Protein AF-0000000076348986 (afdb_homodimer)

Organism: NCBI:txid165179

Solvent-accessible surface area (backbone atoms only — not comparable to full-atom values): 18923 Å² total; per-residue (Å²): 123,62,66,66,38,33,53,29,10,45,47,50,47,51,52,32,58,75,68,68,50,58,66,59,57,55,12,55,74,63,70,48,50,52,68,56,44,54,30,20,37,69,23,76,32,78,72,49,72,52,50,46,44,52,52,16,65,75,71,71,42,59,51,42,36,49,73,68,68,42,77,40,77,30,67,64,51,32,76,26,54,56,91,64,39,64,68,50,78,48,95,79,43,36,34,40,25,39,45,47,57,46,37,41,89,62,81,56,50,46,26,45,36,37,31,44,48,62,75,82,85,66,71,69,76,63,46,56,30,84,54,36,34,37,39,39,32,65,36,47,37,37,35,40,33,48,70,89,46,76,46,79,41,42,54,55,16,26,38,34,31,37,29,55,47,39,27,37,69,40,25,41,93,79,35,54,15,31,30,44,35,34,46,64,122,63,65,66,38,32,52,30,10,44,46,50,45,51,51,32,56,76,68,68,48,59,66,60,58,55,13,56,73,64,71,48,52,54,68,56,44,53,29,20,36,70,23,75,32,80,72,48,73,52,51,45,44,52,51,15,66,75,69,72,41,60,52,41,35,47,74,68,68,42,77,40,77,30,67,64,50,30,76,26,52,56,92,63,39,64,68,48,78,48,93,79,45,35,33,41,26,40,44,45,56,45,37,42,89,61,81,57,48,45,26,45,35,36,29,44,46,61,75,82,86,67,72,68,76,64,47,56,29,84,52,35,35,38,38,38,31,66,36,47,36,36,36,40,32,48,70,89,47,77,46,78,41,42,55,54,17,27,37,34,32,37,30,56,46,39,27,37,70,43,25,40,93,79,34,54,15,30,27,44,35,35,45,66

InterPro domains:
  IPR001387 Cro/C1-type, helix-turn-helix domain [PF01381] (13-66)
  IPR001387 Cro/C1-type, helix-turn-helix domain [PS50943] (12-66)
  IPR001387 Cro/C1-type, helix-turn-helix domain [SM00530] (11-66)
  IPR001387 Cro/C1-type, helix-turn-helix domain [cd00093] (9-66)
  IPR010982 Lambda repressor-like, DNA-binding domain superfamily [G3DSA:1.10.260.40] (1-75)
  IPR010982 Lambda repressor-like, DNA-binding domain superfamily [SSF47413] (4-72)
  IPR011051 RmlC-like cupin domain superfamily [SSF51182] (74-183)
  IPR013096 Cupin 2, conserved barrel [PF07883] (119-182)
  IPR014710 RmlC-like jelly roll fold [G3DSA:2.60.120.10] (76-183)
  IPR050807 Transcriptional regulator/dioxygenase, bacterial-type [PTHR46797] (1-183)

Sequence (368 aa):
MDEAIKQIGERLKGLREVLNIPAEEVAELCEISLEHYLKIESGEADPSVYRLSKISKRYGIDLDVLLFGEEPRMKGYYVTRKGQGPEIERNNQYKYESLAVGFKDRRVNPFMVQVDPLPGDDKPHKNGHDGQEYDYVMEGQLEVTIEDKVMVLNPGDSIYFDSKKQHCFRSLNGKPAKFLCIIIMDEAIKQIGERLKGLREVLNIPAEEVAELCEISLEHYLKIESGEADPSVYRLSKISKRYGIDLDVLLFGEEPRMKGYYVTRKGQGPEIERNNQYKYESLAVGFKDRRVNPFMVQVDPLPGDDKPHKNGHDGQEYDYVMEGQLEVTIEDKVMVLNPGDSIYFDSKKQHCFRSLNGKPAKFLCIII

Nearest PDB structures (foldseek):
  2bnn-assembly1_B-2  TM=5.345E-01  e=2.406E-13  Streptomyces wedmorensis
  6o2d-assembly1_A  TM=8.227E-01  e=6.541E-07  Schizosaccharomyces pombe
  5fq0-assembly1_A  TM=7.778E-01  e=6.162E-07  Halomonas sp.
  6o2d-assembly1_B  TM=8.196E-01  e=2.161E-06  Schizosaccharomyces pombe
  2gu9-assembly1_B  TM=6.837E-01  e=2.585E-06  Xanthomonas campestris

Foldseek 3Di:
DFPQQQQLLCLVVVVCVVVVNDLCVLCVQLVHDSVQSNCSNRSNDHDDLQSLVSVCVVVVNDSLCSRPVADADAAPDDADDPPRADWDDDPQQKIWGWGGSRHPPDPKTKIKIKHAADPDPDDGFWDAHADKKKKAWAAAKKWKDFQHDIDIDHHGDMDIDGRRTTMDMHGDPRGMTIIIMIGD/DFPQQQVLLCLVVVVCVVVVHDLCVLCVQLVHDSVQSNCSNRSNDHDDLQSLVSVCVVVVNDSLCSRPVADADAAPDDADDPPRFDWDDDPQQKIWGWGGSRHPPDPKTKIKIKHAADPDPDDGFWDAHADKKKKAWAAAWKWKDFQHDIDIDHHGDMDIDGRRTTMDMHGDPRGMTIIIMMGD

Structure (mmCIF, N/CA/C/O backbone):
data_AF-0000000076348986-model_v1
#
loop_
_entity.id
_entity.type
_entity.pdbx_description
1 polymer 'Cupin domain-containing protein'
#
loop_
_atom_site.group_PDB
_atom_site.id
_atom_site.type_symbol
_atom_site.label_atom_id
_atom_site.label_alt_id
_atom_site.label_comp_id
_atom_site.label_asym_id
_atom_site.label_entity_id
_atom_site.label_seq_id
_atom_site.pdbx_PDB_ins_code
_atom_site.Cartn_x
_atom_site.Cartn_y
_atom_site.Cartn_z
_atom_site.occupancy
_atom_site.B_iso_or_equiv
_atom_site.auth_seq_id
_atom_site.auth_comp_id
_atom_site.auth_asym_id
_atom_site.auth_atom_id
_atom_site.pdbx_PDB_model_num
ATOM 1 N N . MET A 1 1 ? 2.08 28.328 18.016 1 55.41 1 MET A N 1
ATOM 2 C CA . MET A 1 1 ? 1.68 27.781 16.734 1 55.41 1 MET A CA 1
ATOM 3 C C . MET A 1 1 ? 2.59 26.625 16.328 1 55.41 1 MET A C 1
ATOM 5 O O . MET A 1 1 ? 3.795 26.656 16.578 1 55.41 1 MET A O 1
ATOM 9 N N . ASP A 1 2 ? 2.008 25.484 15.93 1 78.94 2 ASP A N 1
ATOM 10 C CA . ASP A 1 2 ? 2.811 24.312 15.625 1 78.94 2 ASP A CA 1
ATOM 11 C C . ASP A 1 2 ? 3.76 24.578 14.453 1 78.94 2 ASP A C 1
ATOM 13 O O . ASP A 1 2 ? 3.322 24.969 13.367 1 78.94 2 ASP A O 1
ATOM 17 N N . GLU A 1 3 ? 5.074 24.797 14.758 1 85.44 3 GLU A N 1
ATOM 18 C CA . GLU A 1 3 ? 6.121 25.125 13.789 1 85.44 3 GLU A CA 1
ATOM 19 C C . GLU A 1 3 ? 5.988 24.297 12.523 1 85.44 3 GLU A C 1
ATOM 21 O O . GLU A 1 3 ? 6.219 24.781 11.422 1 85.44 3 GLU A O 1
ATOM 26 N N . ALA A 1 4 ? 5.609 23.156 12.664 1 85.5 4 ALA A N 1
ATOM 27 C CA . ALA A 1 4 ? 5.465 22.281 11.508 1 85.5 4 ALA A CA 1
ATOM 28 C C . ALA A 1 4 ? 4.348 22.766 10.586 1 85.5 4 ALA A C 1
ATOM 30 O O . ALA A 1 4 ? 4.5 22.75 9.367 1 85.5 4 ALA A O 1
ATOM 31 N N . ILE A 1 5 ? 3.326 23.203 11.125 1 88.06 5 ILE A N 1
ATOM 32 C CA . ILE A 1 5 ? 2.176 23.672 10.359 1 88.06 5 ILE A CA 1
ATOM 33 C C . ILE A 1 5 ? 2.541 24.953 9.617 1 88.06 5 ILE A C 1
ATOM 35 O O . ILE A 1 5 ? 2.166 25.125 8.453 1 88.06 5 ILE A O 1
ATOM 39 N N . LYS A 1 6 ? 3.254 25.781 10.305 1 91.88 6 LYS A N 1
ATOM 40 C CA . LYS A 1 6 ? 3.697 27.031 9.68 1 91.88 6 LYS A CA 1
ATOM 41 C C . LYS A 1 6 ? 4.586 26.75 8.469 1 91.88 6 LYS A C 1
ATOM 43 O O . LYS A 1 6 ? 4.426 27.375 7.418 1 91.88 6 LYS A O 1
ATOM 48 N N . GLN A 1 7 ? 5.465 25.844 8.625 1 93.19 7 GLN A N 1
ATOM 49 C CA . GLN A 1 7 ? 6.367 25.5 7.531 1 93.19 7 GLN A CA 1
ATOM 50 C C . GLN A 1 7 ? 5.602 24.938 6.344 1 93.19 7 GLN A C 1
ATOM 52 O O . GLN A 1 7 ? 5.906 25.25 5.191 1 93.19 7 GLN A O 1
ATOM 57 N N . ILE A 1 8 ? 4.656 24.078 6.621 1 93.5 8 ILE A N 1
ATOM 58 C CA . ILE A 1 8 ? 3.826 23.5 5.566 1 93.5 8 ILE A CA 1
ATOM 59 C C . ILE A 1 8 ? 3.086 24.625 4.828 1 93.5 8 ILE A C 1
ATOM 61 O O . ILE A 1 8 ? 3.055 24.641 3.594 1 93.5 8 ILE A O 1
ATOM 65 N N . GLY A 1 9 ? 2.512 25.484 5.652 1 94.75 9 GLY A N 1
ATOM 66 C CA . GLY A 1 9 ? 1.823 26.625 5.059 1 94.75 9 GLY A CA 1
ATOM 67 C C . GLY A 1 9 ? 2.707 27.438 4.137 1 94.75 9 GLY A C 1
ATOM 68 O O . GLY A 1 9 ? 2.299 27.797 3.029 1 94.75 9 GLY A O 1
ATOM 69 N N . GLU A 1 10 ? 3.883 27.719 4.562 1 95.44 10 GLU A N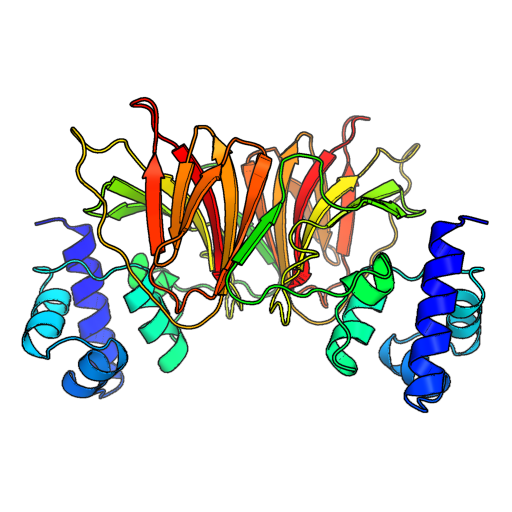 1
ATOM 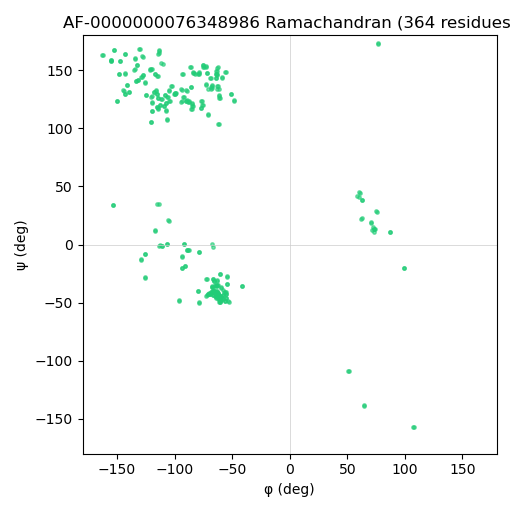70 C CA . GLU A 1 10 ? 4.836 28.5 3.771 1 95.44 10 GLU A CA 1
ATOM 71 C C . GLU A 1 10 ? 5.188 27.781 2.473 1 95.44 10 GLU A C 1
ATOM 73 O O . GLU A 1 10 ? 5.305 28.406 1.419 1 95.44 10 GLU A O 1
ATOM 78 N N . ARG A 1 11 ? 5.371 26.5 2.564 1 94.81 11 ARG A N 1
ATOM 79 C CA . ARG A 1 11 ? 5.672 25.734 1.364 1 94.81 11 ARG A CA 1
ATOM 80 C C . ARG A 1 11 ? 4.508 25.766 0.382 1 94.81 11 ARG A C 1
ATOM 82 O O . ARG A 1 11 ? 4.711 25.906 -0.826 1 94.81 11 ARG A O 1
ATOM 89 N N . LEU A 1 12 ? 3.35 25.672 0.895 1 95.19 12 LEU A N 1
ATOM 90 C CA . LEU A 1 12 ? 2.152 25.719 0.065 1 95.19 12 LEU A CA 1
ATOM 91 C C . LEU A 1 12 ? 2.047 27.062 -0.662 1 95.19 12 LEU A C 1
ATOM 93 O O . LEU A 1 12 ? 1.84 27.094 -1.877 1 95.19 12 LEU A O 1
ATOM 97 N N . LYS A 1 13 ? 2.199 28.078 0.115 1 96.12 13 LYS A N 1
ATOM 98 C CA . LYS A 1 13 ? 2.131 29.422 -0.457 1 96.12 13 LYS A CA 1
ATOM 99 C C . LYS A 1 13 ? 3.221 29.625 -1.506 1 96.12 13 LYS A C 1
ATOM 101 O O . LYS A 1 13 ? 2.947 30.125 -2.604 1 96.12 13 LYS A O 1
ATOM 106 N N . GLY A 1 14 ? 4.387 29.281 -1.153 1 95.56 14 GLY A N 1
ATOM 107 C CA . GLY A 1 14 ? 5.504 29.422 -2.074 1 95.56 14 GLY A CA 1
ATOM 108 C C . GLY A 1 14 ? 5.289 28.688 -3.387 1 95.56 14 GLY A C 1
ATOM 109 O O . GLY A 1 14 ? 5.512 29.25 -4.461 1 95.56 14 GLY A O 1
ATOM 110 N N . LEU A 1 15 ? 4.898 27.484 -3.307 1 92.75 15 LEU A N 1
ATOM 111 C CA . LEU A 1 15 ? 4.668 26.688 -4.5 1 92.75 15 LEU A CA 1
ATOM 112 C C . LEU A 1 15 ? 3.531 27.266 -5.336 1 92.75 15 LEU A C 1
ATOM 114 O O . LEU A 1 15 ? 3.625 27.328 -6.562 1 92.75 15 LEU A O 1
ATOM 118 N N . ARG A 1 16 ? 2.434 27.625 -4.664 1 95.12 16 ARG A N 1
ATOM 119 C CA . ARG A 1 16 ? 1.3 28.234 -5.352 1 95.12 16 ARG A CA 1
ATOM 120 C C . ARG A 1 16 ? 1.729 29.469 -6.125 1 95.12 16 ARG A C 1
ATOM 122 O O . ARG A 1 16 ? 1.348 29.656 -7.281 1 95.12 16 ARG A O 1
ATOM 129 N N . GLU A 1 17 ? 2.543 30.266 -5.543 1 95.94 17 GLU A N 1
ATOM 130 C CA . GLU A 1 17 ? 3 31.5 -6.156 1 95.94 17 GLU A CA 1
ATOM 131 C C . GLU A 1 17 ? 3.951 31.234 -7.32 1 95.94 17 GLU A C 1
ATOM 133 O O . GLU A 1 17 ? 3.838 31.844 -8.383 1 95.94 17 GLU A O 1
ATOM 138 N N . VAL A 1 18 ? 4.816 30.344 -7.129 1 94.44 18 VAL A N 1
ATOM 139 C CA . VAL A 1 18 ? 5.789 30 -8.164 1 94.44 18 VAL A CA 1
ATOM 140 C C . VAL A 1 18 ? 5.066 29.438 -9.391 1 94.44 18 VAL A C 1
ATOM 142 O O . VAL A 1 18 ? 5.453 29.734 -10.523 1 94.44 18 VAL A O 1
ATOM 145 N N . LEU A 1 19 ? 4.039 28.719 -9.125 1 93.88 19 LEU A N 1
ATOM 146 C CA . LEU A 1 19 ? 3.305 28.094 -10.219 1 93.88 19 LEU A CA 1
ATOM 147 C C . LEU A 1 19 ? 2.168 28.984 -10.703 1 93.88 19 LEU A C 1
ATOM 149 O O . LEU A 1 19 ? 1.397 28.594 -11.586 1 93.88 19 LEU A O 1
ATOM 153 N N . ASN A 1 20 ? 1.998 30.156 -10.102 1 95.75 20 ASN A N 1
ATOM 154 C CA . ASN A 1 20 ? 0.991 31.156 -10.453 1 95.75 20 ASN A CA 1
ATOM 155 C C . ASN A 1 20 ? -0.422 30.594 -10.32 1 95.75 20 ASN A C 1
ATOM 157 O O . ASN A 1 20 ? -1.26 30.797 -11.203 1 95.75 20 ASN A O 1
ATOM 161 N N . ILE A 1 21 ? -0.636 29.859 -9.312 1 95.69 21 ILE A N 1
ATOM 162 C CA . ILE A 1 21 ? -1.952 29.312 -9.016 1 95.69 21 ILE A CA 1
ATOM 163 C C . ILE A 1 21 ? -2.699 30.234 -8.062 1 95.69 21 ILE A C 1
ATOM 165 O O . ILE A 1 21 ? -2.191 30.578 -6.988 1 95.69 21 ILE A O 1
ATOM 169 N N . PRO A 1 22 ? -3.865 30.672 -8.484 1 97.12 22 PRO A N 1
ATOM 170 C CA . PRO A 1 22 ? -4.645 31.5 -7.551 1 97.12 22 PRO A CA 1
ATOM 171 C C . PRO A 1 22 ? -5.047 30.719 -6.293 1 97.12 22 PRO A C 1
ATOM 173 O O . PRO A 1 22 ? -5.363 29.531 -6.367 1 97.12 22 PRO A O 1
ATOM 176 N N . ALA A 1 23 ? -5.102 31.422 -5.199 1 97.12 23 ALA A N 1
ATOM 177 C CA . ALA A 1 23 ? -5.488 30.797 -3.934 1 97.12 23 ALA A CA 1
ATOM 178 C C . ALA A 1 23 ? -6.914 30.266 -4.004 1 97.12 23 ALA A C 1
ATOM 180 O O . ALA A 1 23 ? -7.219 29.219 -3.422 1 97.12 23 ALA A O 1
ATOM 181 N N . GLU A 1 24 ? -7.758 30.922 -4.684 1 97.31 24 GLU A N 1
ATOM 182 C CA . GLU A 1 24 ? -9.156 30.531 -4.84 1 97.31 24 GLU A CA 1
ATOM 183 C C . GLU A 1 24 ? -9.273 29.156 -5.492 1 97.31 24 GLU A C 1
ATOM 185 O O . GLU A 1 24 ? -10.156 28.375 -5.141 1 97.31 24 GLU A O 1
ATOM 190 N N . GLU A 1 25 ? -8.438 28.891 -6.379 1 96.94 25 GLU A N 1
ATOM 191 C CA . GLU A 1 25 ? -8.453 27.609 -7.074 1 96.94 25 GLU A CA 1
ATOM 192 C C . GLU A 1 25 ? -8.102 26.469 -6.129 1 96.94 25 GLU A C 1
ATOM 194 O O . GLU A 1 25 ? -8.727 25.406 -6.168 1 96.94 25 GLU A O 1
ATOM 199 N N . VAL A 1 26 ? -7.113 26.672 -5.312 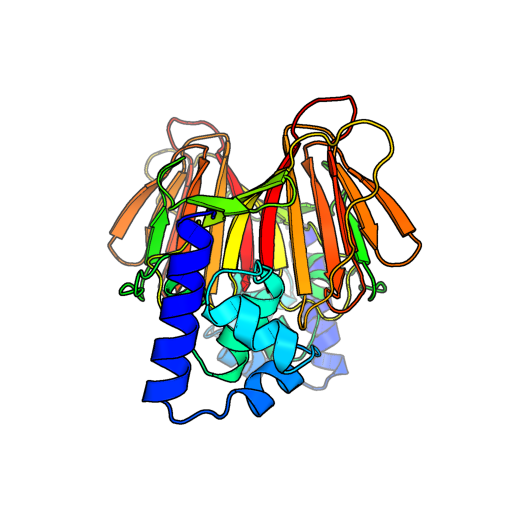1 96.25 26 VAL A N 1
ATOM 200 C CA . VAL A 1 26 ? -6.699 25.641 -4.363 1 96.25 26 VAL A CA 1
ATOM 201 C C . VAL A 1 26 ? -7.801 25.422 -3.328 1 96.25 26 VAL A C 1
ATOM 203 O O . VAL A 1 26 ? -8.094 24.281 -2.953 1 96.25 26 VAL A O 1
ATOM 206 N N . ALA A 1 27 ? -8.375 26.484 -2.898 1 95.94 27 ALA A N 1
ATOM 207 C CA . ALA A 1 27 ? -9.477 26.406 -1.945 1 95.94 27 ALA A CA 1
ATOM 208 C C . ALA A 1 27 ? -10.633 25.578 -2.516 1 95.94 27 ALA A C 1
ATOM 210 O O . ALA A 1 27 ? -11.195 24.719 -1.825 1 95.94 27 ALA A O 1
ATOM 211 N N . GLU A 1 28 ? -10.969 25.844 -3.73 1 95.25 28 GLU A N 1
ATOM 212 C CA . GLU A 1 28 ? -12.023 25.109 -4.41 1 95.25 28 GLU A CA 1
ATOM 213 C C . GLU A 1 28 ? -11.68 23.625 -4.523 1 95.25 28 GLU A C 1
ATOM 215 O O . GLU A 1 28 ? -12.523 22.766 -4.281 1 95.25 28 GLU A O 1
ATOM 220 N N . LEU A 1 29 ? -10.438 23.391 -4.887 1 92.12 29 LEU A N 1
ATOM 221 C CA . LEU A 1 29 ? -9.961 22.016 -4.984 1 92.12 29 LEU A CA 1
ATOM 222 C C . LEU A 1 29 ? -10.164 21.266 -3.666 1 92.12 29 LEU A C 1
ATOM 224 O O . LEU A 1 29 ? -10.562 20.109 -3.658 1 92.12 29 LEU A O 1
ATOM 228 N N . CYS A 1 30 ? -9.906 21.953 -2.607 1 91.94 30 CYS A N 1
ATOM 229 C CA . CYS A 1 30 ? -9.945 21.344 -1.28 1 91.94 30 CYS A CA 1
ATOM 230 C C . CYS A 1 30 ? -11.344 21.453 -0.677 1 91.94 30 CYS A C 1
ATOM 232 O O . CYS A 1 30 ? -11.578 20.984 0.435 1 91.94 30 CYS A O 1
ATOM 234 N N . GLU A 1 31 ? -12.234 22.141 -1.375 1 90.06 31 GLU A N 1
ATOM 235 C CA . GLU A 1 31 ? -13.617 22.312 -0.939 1 90.06 31 GLU A CA 1
ATOM 236 C C . GLU A 1 31 ? -13.688 23.031 0.402 1 90.06 31 GLU A C 1
ATOM 238 O O . GLU A 1 31 ? -14.391 22.594 1.312 1 90.06 31 GLU A O 1
ATOM 243 N N . ILE A 1 32 ? -12.93 24.047 0.514 1 92.94 32 ILE A N 1
ATOM 244 C CA . ILE A 1 32 ? -12.945 24.922 1.688 1 92.94 32 ILE A CA 1
ATOM 245 C C . ILE A 1 32 ? -13.062 26.375 1.25 1 92.94 32 ILE A C 1
ATOM 247 O O . ILE A 1 32 ? -12.93 26.688 0.064 1 92.94 32 ILE A O 1
ATOM 251 N N . SER A 1 33 ? -13.336 27.219 2.227 1 95.81 33 SER A N 1
ATOM 252 C CA . SER A 1 33 ? -13.414 28.641 1.924 1 95.81 33 SER A CA 1
ATOM 253 C C . SER A 1 33 ? -12.039 29.234 1.659 1 95.81 33 SER A C 1
ATOM 255 O O . SER A 1 33 ? -11.031 28.703 2.133 1 95.81 33 SER A O 1
ATOM 257 N N . LEU A 1 34 ? -12.086 30.297 0.858 1 97.25 34 LEU A N 1
ATOM 258 C CA . LEU A 1 34 ? -10.844 31.016 0.611 1 97.25 34 LEU A CA 1
ATOM 259 C C . LEU A 1 34 ? -10.219 31.484 1.92 1 97.25 34 LEU A C 1
ATOM 261 O O . LEU A 1 34 ? -9.008 31.406 2.104 1 97.25 34 LEU A O 1
ATOM 265 N N . GLU A 1 35 ? -11.008 31.938 2.777 1 97.44 35 GLU A N 1
ATOM 266 C CA . GLU A 1 35 ? -10.539 32.406 4.074 1 97.44 35 GLU A CA 1
ATOM 267 C C . GLU A 1 35 ? -9.805 31.312 4.836 1 97.44 35 GLU A C 1
ATOM 269 O O . GLU A 1 35 ? -8.727 31.531 5.383 1 97.44 35 GLU A O 1
ATOM 274 N N . HIS A 1 36 ? -10.367 30.188 4.867 1 95.88 36 HIS A N 1
ATOM 275 C CA . HIS A 1 36 ? -9.758 29.062 5.562 1 95.88 36 HIS A CA 1
ATOM 276 C C . HIS A 1 36 ? -8.445 28.656 4.91 1 95.88 36 HIS A C 1
ATOM 278 O O . HIS A 1 36 ? -7.469 28.344 5.602 1 95.88 36 HIS A O 1
ATOM 284 N N . TYR A 1 37 ? -8.469 28.594 3.617 1 96.56 37 TYR A N 1
ATOM 285 C CA . TYR A 1 37 ? -7.246 28.234 2.906 1 96.56 37 TYR A CA 1
ATOM 286 C C . TYR A 1 37 ? -6.117 29.203 3.23 1 96.56 37 TYR A C 1
ATOM 288 O O . TYR A 1 37 ? -4.973 28.781 3.43 1 96.56 37 TYR A O 1
ATOM 296 N N . LEU A 1 38 ? -6.406 30.469 3.246 1 96.88 38 LEU A N 1
ATOM 297 C CA . LEU A 1 38 ? -5.395 31.469 3.547 1 96.88 38 LEU A CA 1
ATOM 298 C C . LEU A 1 38 ? -4.859 31.312 4.965 1 96.88 38 LEU A C 1
ATOM 300 O O . LEU A 1 38 ? -3.684 31.562 5.227 1 96.88 38 LEU A O 1
ATOM 304 N N . LYS A 1 39 ? -5.684 30.828 5.848 1 96.31 39 LYS A N 1
ATOM 305 C CA . LYS A 1 39 ? -5.234 30.516 7.203 1 96.31 39 LYS A CA 1
ATOM 306 C C . LYS A 1 39 ? -4.254 29.344 7.199 1 96.31 39 LYS A C 1
ATOM 308 O O . LYS A 1 39 ? -3.332 29.297 8.016 1 96.31 39 LYS A O 1
ATOM 313 N N . ILE A 1 40 ? -4.492 28.406 6.348 1 94.31 40 ILE A N 1
ATOM 314 C CA . ILE A 1 40 ? -3.574 27.281 6.195 1 94.31 40 ILE A CA 1
ATOM 315 C C . ILE A 1 40 ? -2.213 27.797 5.727 1 94.31 40 ILE A C 1
ATOM 317 O O . ILE A 1 40 ? -1.181 27.438 6.301 1 94.31 40 ILE A O 1
ATOM 321 N N . GLU A 1 41 ? -2.209 28.703 4.758 1 96.25 41 GLU A N 1
ATOM 322 C CA . GLU A 1 41 ? -0.955 29.219 4.219 1 96.25 41 GLU A CA 1
ATOM 323 C C . GLU A 1 41 ? -0.188 30.016 5.27 1 96.25 41 GLU A C 1
ATOM 325 O O . GLU A 1 41 ? 1.044 30.047 5.258 1 96.25 41 GLU A O 1
ATOM 330 N N . SER A 1 42 ? -0.904 30.625 6.133 1 94.81 42 SER A N 1
ATOM 331 C CA . SER A 1 42 ? -0.262 31.469 7.148 1 94.81 42 SER A CA 1
ATOM 332 C C . SER A 1 42 ? 0.105 30.641 8.383 1 94.81 42 SER A C 1
ATOM 334 O O . SER A 1 42 ? 0.7 31.172 9.328 1 94.81 42 SER A O 1
ATOM 336 N N . GLY A 1 43 ? -0.28 29.391 8.391 1 91.88 43 GLY A N 1
ATOM 337 C CA . GLY A 1 43 ? 0.064 28.516 9.492 1 91.88 43 GLY A CA 1
ATOM 338 C C . GLY A 1 43 ? -0.935 28.578 10.633 1 91.88 43 GLY A C 1
ATOM 339 O O . GLY A 1 43 ? -0.696 28.016 11.703 1 91.88 43 GLY A O 1
ATOM 340 N N . GLU A 1 44 ? -2.033 29.188 10.43 1 92.25 44 GLU A N 1
ATOM 341 C CA . GLU A 1 44 ? -3.035 29.359 11.477 1 92.25 44 GLU A CA 1
ATOM 342 C C . GLU A 1 44 ? -4.035 28.203 11.477 1 92.25 44 GLU A C 1
ATOM 344 O O . GLU A 1 4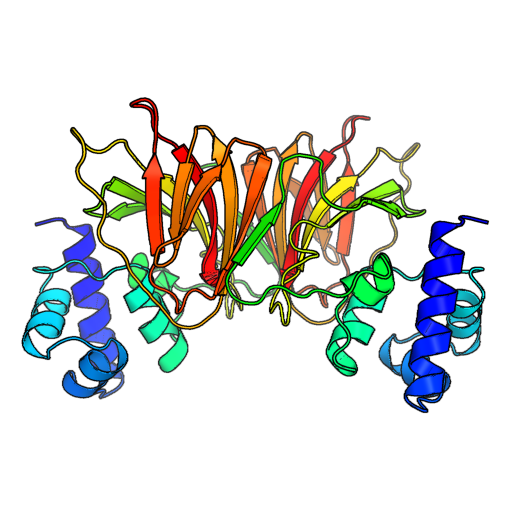4 ? -4.812 28.062 12.422 1 92.25 44 GLU A O 1
ATOM 349 N N . ALA A 1 45 ? -4.082 27.516 10.406 1 89.94 45 ALA A N 1
ATOM 350 C CA . ALA A 1 45 ? -4.922 26.312 10.305 1 89.94 45 ALA A CA 1
ATOM 351 C C . ALA A 1 45 ? -4.113 25.125 9.812 1 89.94 45 ALA A C 1
ATOM 353 O O . ALA A 1 45 ? -3.205 25.266 8.992 1 89.94 45 ALA A O 1
ATOM 354 N N . ASP A 1 46 ? -4.449 23.969 10.297 1 86.81 46 ASP A N 1
ATOM 355 C CA . ASP A 1 46 ? -3.783 22.719 9.93 1 86.81 46 ASP A CA 1
ATOM 356 C C . ASP A 1 46 ? -4.379 22.141 8.656 1 86.81 46 ASP A C 1
ATOM 358 O O . ASP A 1 46 ? -5.574 21.844 8.602 1 86.81 46 ASP A O 1
ATOM 362 N N . PRO A 1 47 ? -3.449 22.109 7.656 1 88.25 47 PRO A N 1
ATOM 363 C CA . PRO A 1 47 ? -3.975 21.359 6.504 1 88.25 47 PRO A CA 1
ATOM 364 C C . PRO A 1 47 ? -3.971 19.859 6.723 1 88.25 47 PRO A C 1
ATOM 366 O O . PRO A 1 47 ? -2.965 19.297 7.164 1 88.25 47 PRO A O 1
ATOM 369 N N . SER A 1 48 ? -5.023 19.219 6.684 1 83.31 48 SER A N 1
ATOM 370 C CA . SER A 1 48 ? -5.059 17.766 6.805 1 83.31 48 SER A CA 1
ATOM 371 C C . SER A 1 48 ? -4.18 17.094 5.75 1 83.31 48 SER A C 1
ATOM 373 O O . SER A 1 48 ? -3.932 17.672 4.688 1 83.31 48 SER A O 1
ATOM 375 N N . VAL A 1 49 ? -3.572 15.891 6.102 1 85.62 49 VAL A N 1
ATOM 376 C CA . VAL A 1 49 ? -2.775 15.133 5.145 1 85.62 49 VAL A CA 1
ATOM 377 C C . VAL A 1 49 ? -3.602 14.852 3.889 1 85.62 49 VAL A C 1
ATOM 379 O O . VAL A 1 49 ? -3.068 14.852 2.777 1 85.62 49 VAL A O 1
ATOM 382 N N . TYR A 1 50 ? -4.809 14.805 4.016 1 82.25 50 TYR A N 1
ATOM 383 C CA . TYR A 1 50 ? -5.715 14.516 2.908 1 82.25 50 TYR A CA 1
ATOM 384 C C . TYR A 1 50 ? -5.809 15.703 1.958 1 82.25 50 TYR A C 1
ATOM 386 O O . TYR A 1 50 ? -5.766 15.539 0.737 1 82.25 50 TYR A O 1
ATOM 394 N N . ARG A 1 51 ? -5.93 16.875 2.514 1 87.94 51 ARG A N 1
ATOM 395 C CA . ARG A 1 51 ? -5.945 18.062 1.68 1 87.94 51 ARG A CA 1
ATOM 396 C C . ARG A 1 51 ? -4.629 18.234 0.929 1 87.94 51 ARG A C 1
ATOM 398 O O . ARG A 1 51 ? -4.621 18.578 -0.257 1 87.94 51 ARG A O 1
ATOM 405 N N . LEU A 1 52 ? -3.596 17.938 1.673 1 92 52 LEU A N 1
ATOM 406 C CA . LEU A 1 52 ? -2.281 18.031 1.045 1 92 52 LEU A CA 1
ATOM 407 C C . LEU A 1 52 ? -2.145 17.016 -0.075 1 92 52 LEU A C 1
ATOM 409 O O . LEU A 1 52 ? -1.521 17.281 -1.103 1 92 52 LEU A O 1
ATOM 413 N N . SER A 1 53 ? -2.744 15.883 0.114 1 89.25 53 SER A N 1
ATOM 414 C CA . SER A 1 53 ? -2.725 14.844 -0.913 1 89.25 53 SER A CA 1
ATOM 415 C C . SER A 1 53 ? -3.484 15.289 -2.158 1 89.25 53 SER A C 1
ATOM 417 O O . SER A 1 53 ? -3.061 15.008 -3.283 1 89.25 53 SER A O 1
ATOM 419 N N . LYS A 1 54 ? -4.57 15.938 -1.962 1 88.75 54 LYS A N 1
ATOM 420 C CA . LYS A 1 54 ? -5.348 16.469 -3.08 1 88.75 54 LYS A CA 1
ATOM 421 C C . LYS A 1 54 ? -4.527 17.469 -3.896 1 88.75 54 LYS A C 1
ATOM 423 O O . LYS A 1 54 ? -4.496 17.391 -5.125 1 88.75 54 LYS A O 1
ATOM 428 N N . ILE A 1 55 ? -3.939 18.328 -3.193 1 92.44 55 ILE A N 1
ATOM 429 C CA . ILE A 1 55 ? -3.105 19.344 -3.828 1 92.44 55 ILE A CA 1
ATOM 430 C C . ILE A 1 55 ? -1.949 18.672 -4.566 1 92.44 55 ILE A C 1
ATOM 432 O O . ILE A 1 55 ? -1.663 19 -5.719 1 92.44 55 ILE A O 1
ATOM 436 N N . SER A 1 56 ? -1.322 17.75 -3.896 1 92.06 56 SER A N 1
ATOM 437 C CA . SER A 1 56 ? -0.221 16.984 -4.469 1 92.06 56 SER A CA 1
ATOM 438 C C . SER A 1 56 ? -0.62 16.344 -5.797 1 92.06 56 SER A C 1
ATOM 440 O O . SER A 1 56 ? 0.073 16.516 -6.801 1 92.06 56 SER A O 1
ATOM 442 N N . LYS A 1 57 ? -1.689 15.719 -5.867 1 87.75 57 LYS A N 1
ATOM 443 C CA . LYS A 1 57 ? -2.16 14.992 -7.047 1 87.75 57 LYS A CA 1
ATOM 444 C C . LYS A 1 57 ? -2.541 15.953 -8.172 1 87.75 57 LYS A C 1
ATOM 446 O O . LYS A 1 57 ? -2.191 15.727 -9.328 1 87.75 57 LYS A O 1
ATOM 451 N N . ARG A 1 58 ? -3.191 17 -7.832 1 90.56 58 ARG A N 1
ATOM 452 C CA . ARG A 1 58 ? -3.697 17.938 -8.82 1 90.56 58 ARG A CA 1
ATOM 453 C C . ARG A 1 58 ? -2.553 18.656 -9.523 1 90.56 58 ARG A C 1
ATOM 455 O O . ARG A 1 58 ? -2.613 18.891 -10.734 1 90.56 58 ARG A O 1
ATOM 462 N N . TYR A 1 59 ? -1.527 18.938 -8.805 1 92.44 59 TYR A N 1
ATOM 463 C CA . TYR A 1 59 ? -0.523 19.844 -9.367 1 92.44 59 TYR A CA 1
ATOM 464 C C . TYR A 1 59 ? 0.794 19.109 -9.594 1 92.44 59 TYR A C 1
ATOM 466 O O . TYR A 1 59 ? 1.788 19.719 -9.992 1 92.44 59 TYR A O 1
ATOM 474 N N . GLY A 1 60 ? 0.811 17.844 -9.242 1 88.81 60 GLY A N 1
ATOM 475 C CA . GLY A 1 60 ? 1.983 17.031 -9.523 1 88.81 60 GLY A CA 1
ATOM 476 C C . GLY A 1 60 ? 3.141 17.312 -8.586 1 88.81 60 GLY A C 1
ATOM 477 O O . GLY A 1 60 ? 4.301 17.328 -9.008 1 88.81 60 GLY A O 1
ATOM 478 N N . ILE A 1 61 ? 2.814 17.719 -7.441 1 89.5 61 ILE A N 1
ATOM 479 C CA . ILE A 1 61 ? 3.805 17.938 -6.395 1 89.5 61 ILE A CA 1
ATOM 480 C C . ILE A 1 61 ? 3.82 16.75 -5.434 1 89.5 61 ILE A C 1
ATOM 482 O O . ILE A 1 61 ? 2.77 16.312 -4.965 1 89.5 61 ILE A O 1
ATOM 486 N N . ASP A 1 62 ? 4.996 16.234 -5.164 1 90.69 62 ASP A N 1
ATOM 487 C CA . ASP A 1 62 ? 5.078 15.102 -4.242 1 90.69 62 ASP A CA 1
ATOM 488 C C . ASP A 1 62 ? 4.59 15.5 -2.852 1 90.69 62 ASP A C 1
ATOM 490 O O . ASP A 1 62 ? 4.945 16.562 -2.338 1 90.69 62 ASP A O 1
ATOM 494 N N . LEU A 1 63 ? 3.799 14.703 -2.273 1 91.88 63 LEU A N 1
ATOM 495 C CA . LEU A 1 63 ? 3.234 14.945 -0.952 1 91.88 63 LEU A CA 1
ATOM 496 C C . LEU A 1 63 ? 4.336 15.211 0.069 1 91.88 63 LEU A C 1
ATOM 498 O O . LEU A 1 63 ? 4.172 16.047 0.963 1 91.88 63 LEU A O 1
ATOM 502 N N . ASP A 1 64 ? 5.441 14.578 -0.094 1 92.56 64 ASP A N 1
ATOM 503 C CA . ASP A 1 64 ? 6.527 14.703 0.874 1 92.56 64 ASP A CA 1
ATOM 504 C C . ASP A 1 64 ? 7.195 16.078 0.775 1 92.56 64 ASP A C 1
ATOM 506 O O . ASP A 1 64 ? 7.758 16.562 1.754 1 92.56 64 ASP A O 1
ATOM 510 N N . VAL A 1 65 ? 7.184 16.641 -0.376 1 92.69 65 VAL A N 1
ATOM 511 C CA . VAL A 1 65 ? 7.668 18.016 -0.525 1 92.69 65 VAL A CA 1
ATOM 512 C C . VAL A 1 65 ? 6.805 18.953 0.305 1 92.69 65 VAL A C 1
ATOM 514 O O . VAL A 1 65 ? 7.324 19.812 1.028 1 92.69 65 VAL A O 1
ATOM 517 N N . LEU A 1 66 ? 5.566 18.781 0.275 1 92.69 66 LEU A N 1
ATOM 518 C CA . LEU A 1 66 ? 4.637 19.625 1.009 1 92.69 66 LEU A CA 1
ATOM 519 C C . LEU A 1 66 ? 4.746 19.391 2.51 1 92.69 66 LEU A C 1
ATOM 521 O O . LEU A 1 66 ? 4.781 20.328 3.297 1 92.69 66 LEU A O 1
ATOM 525 N N . LEU A 1 67 ? 4.855 18.141 2.904 1 91.94 67 LEU A N 1
ATOM 526 C CA . LEU A 1 67 ? 4.812 17.781 4.312 1 91.94 67 LEU A CA 1
ATOM 527 C C . LEU A 1 67 ? 6.156 18.047 4.988 1 91.94 67 LEU A C 1
ATOM 529 O O . LEU A 1 67 ? 6.203 18.516 6.125 1 91.94 67 LEU A O 1
ATOM 533 N N . PHE A 1 68 ? 7.27 17.719 4.207 1 91.19 68 PHE A N 1
ATOM 534 C CA . PHE A 1 68 ? 8.555 17.656 4.883 1 91.19 68 PHE A CA 1
ATOM 535 C C . PHE A 1 68 ? 9.578 18.562 4.195 1 91.19 68 PHE A C 1
ATOM 537 O O . PHE A 1 68 ? 10.688 18.734 4.695 1 91.19 68 PHE A O 1
ATOM 544 N N . GLY A 1 69 ? 9.258 19.094 3.102 1 90.31 69 GLY A N 1
ATOM 545 C CA . GLY A 1 69 ? 10.203 19.891 2.352 1 90.31 69 GLY A CA 1
ATOM 546 C C . GLY A 1 69 ? 11.312 19.078 1.718 1 90.31 69 GLY A C 1
ATOM 547 O O . GLY A 1 69 ? 12.391 19.609 1.423 1 90.31 69 GLY A O 1
ATOM 548 N N . GLU A 1 70 ? 11.062 17.812 1.601 1 88.5 70 GLU A N 1
ATOM 549 C CA . GLU A 1 70 ? 12.062 16.891 1.05 1 88.5 70 GLU A CA 1
ATOM 550 C C . GLU A 1 70 ? 11.703 16.484 -0.377 1 88.5 70 GLU A C 1
ATOM 552 O O . GLU A 1 70 ? 10.625 15.953 -0.624 1 88.5 70 GLU A O 1
ATOM 557 N N . GLU A 1 71 ? 12.578 16.703 -1.278 1 89.44 71 GLU A N 1
ATOM 558 C CA . GLU A 1 71 ? 12.383 16.297 -2.668 1 89.44 71 GLU A CA 1
ATOM 559 C C . GLU A 1 71 ? 12.883 14.875 -2.908 1 89.44 71 GLU A C 1
ATOM 561 O O . GLU A 1 71 ? 14.047 14.57 -2.654 1 89.44 71 GLU A O 1
ATOM 566 N N . PRO A 1 72 ? 12.039 14.078 -3.354 1 91.69 72 PRO A N 1
ATOM 567 C CA . PRO A 1 72 ? 12.5 12.727 -3.662 1 91.69 72 PRO A CA 1
ATOM 568 C C . PRO A 1 72 ? 13.445 12.68 -4.859 1 91.69 72 PRO A C 1
ATOM 570 O O . PRO A 1 72 ? 13.25 13.422 -5.828 1 91.69 72 PRO A O 1
ATOM 573 N N . ARG A 1 73 ? 14.438 11.766 -4.73 1 91.06 73 ARG A N 1
ATOM 574 C CA . ARG A 1 73 ? 15.453 11.773 -5.781 1 91.06 73 ARG A CA 1
ATOM 575 C C . ARG A 1 73 ? 15.664 10.375 -6.348 1 91.06 73 ARG A C 1
ATOM 577 O O . ARG A 1 73 ? 16.234 10.211 -7.43 1 91.06 73 ARG A O 1
ATOM 584 N N . MET A 1 74 ? 15.172 9.359 -5.703 1 93.44 74 MET A N 1
ATOM 585 C CA . MET A 1 74 ? 15.445 7.992 -6.141 1 93.44 74 MET A CA 1
ATOM 586 C C . MET A 1 74 ? 14.352 7.492 -7.078 1 93.44 74 MET A C 1
ATOM 588 O O . MET A 1 74 ? 13.18 7.84 -6.914 1 93.44 74 MET A O 1
ATOM 592 N N . LYS A 1 75 ? 14.664 6.645 -8.07 1 92.88 75 LYS A N 1
ATOM 593 C CA . LYS A 1 75 ? 13.68 6.121 -9.008 1 92.88 75 LYS A CA 1
ATOM 594 C C . LYS A 1 75 ? 13.711 4.594 -9.039 1 92.88 75 LYS A C 1
ATOM 596 O O . LYS A 1 75 ? 12.711 3.955 -9.391 1 92.88 75 LYS A O 1
ATOM 601 N N . GLY A 1 76 ? 14.891 3.979 -8.742 1 95.56 76 GLY A N 1
ATOM 602 C CA . GLY A 1 76 ? 14.992 2.527 -8.773 1 95.56 76 GLY A CA 1
ATOM 603 C C . GLY A 1 76 ? 14.422 1.859 -7.539 1 95.56 76 GLY A C 1
ATOM 604 O O . GLY A 1 76 ? 13.625 0.921 -7.645 1 95.56 76 GLY A O 1
ATOM 605 N N . TYR A 1 77 ? 14.828 2.311 -6.477 1 97.75 77 TYR A N 1
ATOM 606 C CA . TYR A 1 77 ? 14.336 1.821 -5.191 1 97.75 77 TYR A CA 1
ATOM 607 C C . TYR A 1 77 ? 14.656 2.805 -4.074 1 97.75 77 TYR A C 1
ATOM 609 O O . TYR A 1 77 ? 15.508 3.68 -4.234 1 97.75 77 TYR A O 1
ATOM 617 N N . TYR A 1 78 ? 14.031 2.695 -2.973 1 98.06 78 TYR A N 1
ATOM 618 C CA . TYR A 1 78 ? 14.289 3.477 -1.769 1 98.06 78 TYR A CA 1
ATOM 619 C C . TYR A 1 78 ? 13.961 2.676 -0.516 1 98.06 78 TYR A C 1
ATOM 621 O O . TYR A 1 78 ? 12.836 2.189 -0.362 1 98.06 78 TYR A O 1
ATOM 629 N N . VAL A 1 79 ? 14.938 2.541 0.345 1 98.44 79 VAL A N 1
ATOM 630 C CA . VAL A 1 79 ? 14.766 1.82 1.602 1 98.44 79 VAL A CA 1
ATOM 631 C C . VAL A 1 79 ? 14.531 2.812 2.74 1 98.44 79 VAL A C 1
ATOM 633 O O . VAL A 1 79 ? 15.234 3.822 2.844 1 98.44 79 VAL A O 1
ATOM 636 N N . THR A 1 80 ? 13.531 2.611 3.506 1 98.56 80 THR A N 1
ATOM 637 C CA . THR A 1 80 ? 13.344 3.299 4.777 1 98.56 80 THR A CA 1
ATOM 638 C C . THR A 1 80 ? 13.594 2.35 5.949 1 98.56 80 THR A C 1
ATOM 640 O O . THR A 1 80 ? 12.859 1.376 6.133 1 98.56 80 THR A O 1
ATOM 643 N N . ARG A 1 81 ? 14.617 2.662 6.699 1 98.62 81 ARG A N 1
ATOM 644 C CA . ARG A 1 81 ? 14.914 1.856 7.879 1 98.62 81 ARG A CA 1
ATOM 645 C C . ARG A 1 81 ? 13.93 2.16 9.008 1 98.62 81 ARG A C 1
ATOM 647 O O . ARG A 1 81 ? 13.414 3.275 9.109 1 98.62 81 ARG A O 1
ATOM 654 N N . LYS A 1 82 ? 13.742 1.146 9.844 1 98.31 82 LYS A N 1
ATOM 655 C CA . LYS A 1 82 ? 12.805 1.265 10.961 1 98.31 82 LYS A CA 1
ATOM 656 C C . LYS A 1 82 ? 13.031 2.561 11.734 1 98.31 82 LYS A C 1
ATOM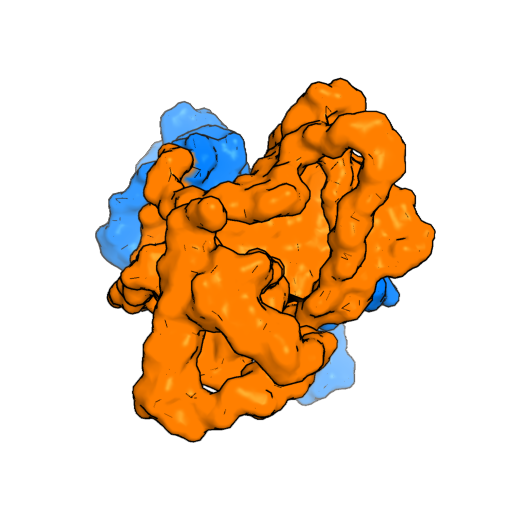 658 O O . LYS A 1 82 ? 14.133 2.807 12.234 1 98.31 82 LYS A O 1
ATOM 663 N N . GLY A 1 83 ? 11.961 3.344 11.828 1 96.94 83 GLY A N 1
ATOM 664 C CA . GLY A 1 83 ? 11.992 4.535 12.664 1 96.94 83 GLY A CA 1
ATOM 665 C C . GLY A 1 83 ? 12.805 5.664 12.062 1 96.94 83 GLY A C 1
ATOM 666 O O . GLY A 1 83 ? 13.086 6.66 12.734 1 96.94 83 GLY A O 1
ATOM 667 N N . GLN A 1 84 ? 13.164 5.586 10.789 1 97 84 GLN A N 1
ATOM 668 C CA . GLN A 1 84 ? 14.055 6.59 10.219 1 97 84 GLN A CA 1
ATOM 669 C C . GLN A 1 84 ? 13.32 7.469 9.211 1 97 84 GLN A C 1
ATOM 671 O O . GLN A 1 84 ? 13.914 8.383 8.633 1 97 84 GLN A O 1
ATOM 676 N N . GLY A 1 85 ? 12.094 7.223 8.969 1 96.62 85 GLY A N 1
ATOM 677 C CA . GLY A 1 85 ? 11.328 8.117 8.117 1 96.62 85 GLY A CA 1
ATOM 678 C C . GLY A 1 85 ? 11.008 9.445 8.781 1 96.62 85 GLY A C 1
ATOM 679 O O . GLY A 1 85 ? 10.867 9.516 10.008 1 96.62 85 GLY A O 1
ATOM 680 N N . PRO A 1 86 ? 10.945 10.484 8 1 95.5 86 PRO A N 1
ATOM 681 C CA . PRO A 1 86 ? 10.547 11.758 8.609 1 95.5 86 PRO A CA 1
ATOM 682 C C . PRO A 1 86 ? 9.1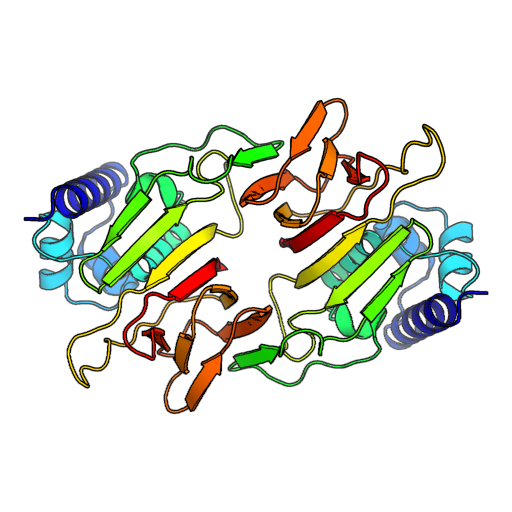72 11.695 9.266 1 95.5 86 PRO A C 1
ATOM 684 O O . PRO A 1 86 ? 8.266 11.031 8.742 1 95.5 86 PRO A O 1
ATOM 687 N N . GLU A 1 87 ? 9.031 12.391 10.359 1 93.69 87 GLU A N 1
ATOM 688 C CA . GLU A 1 87 ? 7.801 12.367 11.141 1 93.69 87 GLU A CA 1
ATOM 689 C C . GLU A 1 87 ? 7.184 13.758 11.25 1 93.69 87 GLU A C 1
ATOM 691 O O . GLU A 1 87 ? 7.891 14.766 11.18 1 93.69 87 GLU A O 1
ATOM 696 N N . ILE A 1 88 ? 5.855 13.734 11.375 1 88.25 88 ILE A N 1
ATOM 697 C CA . ILE A 1 88 ? 5.137 14.977 11.641 1 88.25 88 ILE A CA 1
ATOM 698 C C . ILE A 1 88 ? 3.953 14.695 12.562 1 88.25 88 ILE A C 1
ATOM 700 O O . ILE A 1 88 ? 3.252 13.695 12.406 1 88.25 88 ILE A O 1
ATOM 704 N N . GLU A 1 89 ? 3.828 15.469 13.531 1 86.69 89 GLU A N 1
ATOM 705 C CA . GLU A 1 89 ? 2.678 15.406 14.43 1 86.69 89 GLU A CA 1
ATOM 706 C C . GLU A 1 89 ? 1.588 16.391 14 1 86.69 89 GLU A C 1
ATOM 708 O O . GLU A 1 89 ? 1.873 17.547 13.688 1 86.69 89 GLU A O 1
ATOM 713 N N . ARG A 1 90 ? 0.387 15.852 13.992 1 78.44 90 ARG A N 1
ATOM 714 C CA . ARG A 1 90 ? -0.753 16.688 13.617 1 78.44 90 ARG A CA 1
ATOM 715 C C . ARG A 1 90 ? -1.665 16.938 14.812 1 78.44 90 ARG A C 1
ATOM 717 O O . ARG A 1 90 ? -1.604 16.203 15.805 1 78.44 90 ARG A O 1
ATOM 724 N N . ASN A 1 91 ? -2.426 18.016 14.781 1 67.31 91 ASN A N 1
ATOM 725 C CA . ASN A 1 91 ? -3.23 18.469 15.906 1 67.31 91 ASN A CA 1
ATOM 726 C C . ASN A 1 91 ? -4.371 17.5 16.203 1 67.31 91 ASN A C 1
ATOM 728 O O . ASN A 1 91 ? -4.996 17.578 17.266 1 67.31 91 ASN A O 1
ATOM 732 N N . ASN A 1 92 ? -4.543 16.531 15.594 1 66.69 92 ASN A N 1
ATOM 733 C CA . ASN A 1 92 ? -5.695 15.656 15.805 1 66.69 92 ASN A CA 1
ATOM 734 C C . ASN A 1 92 ? -5.273 14.289 16.312 1 66.69 92 ASN A C 1
ATOM 736 O O . ASN A 1 92 ? -5.934 13.281 16.031 1 66.69 92 ASN A O 1
ATOM 740 N N . GLN A 1 93 ? -4.207 14.32 17.141 1 81.75 93 GLN A N 1
ATOM 741 C CA . GLN A 1 93 ? -3.766 13.109 17.828 1 81.75 93 GLN A CA 1
ATOM 742 C C . GLN A 1 93 ? -3.119 12.125 16.844 1 81.75 93 GLN A C 1
ATOM 744 O O . GLN A 1 93 ? -2.998 10.938 17.156 1 81.75 93 GLN A O 1
ATOM 749 N N . TYR A 1 94 ? -2.857 12.656 15.688 1 89 94 TYR A N 1
ATOM 750 C CA . TYR A 1 94 ? -2.219 11.789 14.711 1 89 94 TYR A CA 1
ATOM 751 C C . TYR A 1 94 ? -0.733 12.102 14.586 1 89 94 TYR A C 1
ATOM 753 O O . TYR A 1 94 ? -0.334 13.273 14.617 1 89 94 TYR A O 1
ATOM 761 N N . LYS A 1 95 ? 0.006 11.148 14.539 1 92.5 95 LYS A N 1
ATOM 762 C CA . LYS A 1 95 ? 1.412 11.227 14.156 1 92.5 95 LYS A CA 1
ATOM 763 C C . LYS A 1 95 ? 1.68 10.414 12.891 1 92.5 95 LYS A C 1
ATOM 765 O O . LYS A 1 95 ? 1.242 9.266 12.773 1 92.5 95 LYS A O 1
ATOM 770 N N . TYR A 1 96 ? 2.369 11.055 11.938 1 93.75 96 TYR A N 1
ATOM 771 C CA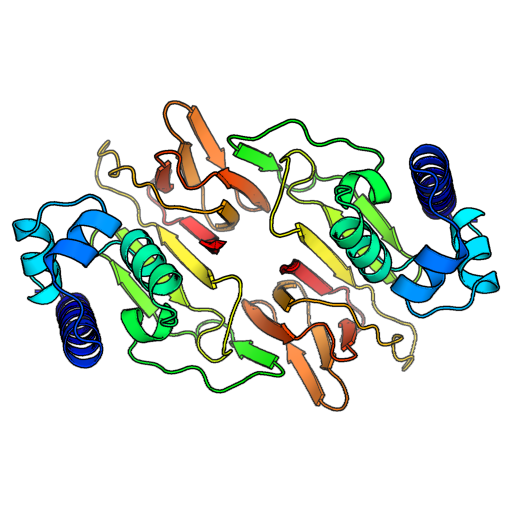 . TYR A 1 96 ? 2.678 10.398 10.672 1 93.75 96 TYR A CA 1
ATOM 772 C C . TYR A 1 96 ? 4.184 10.227 10.5 1 93.75 96 TYR A C 1
ATOM 774 O O . TYR A 1 96 ? 4.953 11.141 10.789 1 93.75 96 TYR A O 1
ATOM 782 N N . GLU A 1 97 ? 4.582 9.086 10.133 1 96.38 97 GLU A N 1
ATOM 783 C CA . GLU A 1 97 ? 5.926 8.82 9.633 1 96.38 97 GLU A CA 1
ATOM 784 C C . GLU A 1 97 ? 5.898 8.391 8.164 1 96.38 97 GLU A C 1
ATOM 786 O O . GLU A 1 97 ? 5.273 7.383 7.82 1 96.38 97 GLU A O 1
ATOM 791 N N . SER A 1 98 ? 6.52 9.188 7.281 1 96.62 98 SER A N 1
ATOM 792 C CA . SER A 1 98 ? 6.57 8.828 5.867 1 96.62 98 SER A CA 1
ATOM 793 C C . SER A 1 98 ? 7.531 7.664 5.633 1 96.62 98 SER A C 1
ATOM 795 O O . SER A 1 98 ? 8.648 7.656 6.164 1 96.62 98 SER A O 1
ATOM 797 N N . LEU A 1 99 ? 7.156 6.707 4.789 1 98 99 LEU A N 1
ATOM 798 C CA . LEU A 1 99 ? 7.941 5.484 4.66 1 98 99 LEU A CA 1
ATOM 799 C C . LEU A 1 99 ? 8.5 5.34 3.246 1 98 99 LEU A C 1
ATOM 801 O O . LEU A 1 99 ? 9.031 4.289 2.887 1 98 99 LEU A O 1
ATOM 805 N N . ALA A 1 100 ? 8.43 6.387 2.434 1 97.06 100 ALA A N 1
ATOM 806 C CA . ALA A 1 100 ? 8.977 6.324 1.078 1 97.06 100 ALA A CA 1
ATOM 807 C C . ALA A 1 100 ? 9.375 7.711 0.584 1 97.06 100 ALA A C 1
ATOM 809 O O . ALA A 1 100 ? 9.203 8.031 -0.595 1 97.06 100 ALA A O 1
ATOM 810 N N . VAL A 1 101 ? 9.828 8.539 1.448 1 94.44 101 VAL A N 1
ATOM 811 C CA . VAL A 1 101 ? 10.047 9.961 1.201 1 94.44 101 VAL A CA 1
ATOM 812 C C . VAL A 1 101 ? 11.062 10.148 0.074 1 94.44 101 VAL A C 1
ATOM 814 O O . VAL A 1 101 ? 10.992 11.125 -0.676 1 94.44 101 VAL A O 1
ATOM 817 N N . GLY A 1 102 ? 11.914 9.211 -0.154 1 94.94 102 GLY A N 1
ATOM 818 C CA . GLY A 1 102 ? 13.016 9.391 -1.086 1 94.94 102 GLY A CA 1
ATOM 819 C C . GLY A 1 102 ? 12.695 8.906 -2.488 1 94.94 102 GLY A C 1
ATOM 820 O O . GLY A 1 102 ? 13.445 9.172 -3.43 1 94.94 102 GLY A O 1
ATOM 821 N N . PHE A 1 103 ? 11.633 8.234 -2.686 1 96.5 103 PHE A N 1
ATOM 822 C CA . PHE A 1 103 ? 11.297 7.652 -3.98 1 96.5 103 PHE A CA 1
ATOM 823 C C . PHE A 1 103 ? 10.477 8.625 -4.816 1 96.5 103 PHE A C 1
ATOM 825 O O . PHE A 1 103 ? 9.406 9.078 -4.395 1 96.5 103 PHE A O 1
ATOM 832 N N . LYS A 1 104 ? 10.906 8.945 -5.945 1 92.94 104 LYS A N 1
ATOM 833 C CA . LYS A 1 104 ? 10.258 9.922 -6.816 1 92.94 104 LYS A CA 1
ATOM 834 C C . LYS A 1 104 ? 9.117 9.297 -7.605 1 92.94 104 LYS A C 1
ATOM 836 O O . LYS A 1 104 ? 9.148 8.094 -7.902 1 92.94 104 LYS A O 1
ATOM 841 N N . ASP A 1 105 ? 8.016 10.078 -7.906 1 90.38 105 ASP A N 1
ATOM 842 C CA . ASP A 1 105 ? 6.906 9.695 -8.773 1 90.38 105 ASP A CA 1
ATOM 843 C C . ASP A 1 105 ? 6.156 8.492 -8.211 1 90.38 105 ASP A C 1
ATOM 845 O O . ASP A 1 105 ? 5.824 7.562 -8.945 1 90.38 105 ASP A O 1
ATOM 849 N N . ARG A 1 106 ? 6.023 8.5 -6.934 1 93.62 106 ARG A N 1
ATOM 850 C CA . ARG A 1 106 ? 5.281 7.434 -6.273 1 93.62 106 ARG A CA 1
ATOM 851 C C . ARG A 1 106 ? 3.814 7.449 -6.695 1 93.62 106 ARG A C 1
ATOM 853 O O . ARG A 1 106 ? 3.205 8.516 -6.801 1 93.62 106 ARG A O 1
ATOM 860 N N . ARG A 1 107 ? 3.283 6.273 -6.824 1 93.38 107 ARG A N 1
ATOM 861 C CA . ARG A 1 107 ? 1.865 6.152 -7.145 1 93.38 107 ARG A CA 1
ATOM 862 C C . ARG A 1 107 ? 1.026 6.008 -5.879 1 93.38 107 ARG A C 1
ATOM 864 O O . ARG A 1 107 ? -0.192 6.191 -5.91 1 93.38 107 ARG A O 1
ATOM 871 N N . VAL A 1 108 ? 1.653 5.609 -4.805 1 95.44 108 VAL A N 1
ATOM 872 C CA . VAL A 1 108 ? 0.998 5.562 -3.5 1 95.44 108 VAL A CA 1
ATOM 873 C C . VAL A 1 108 ? 1.911 6.172 -2.439 1 95.44 108 VAL A C 1
ATOM 875 O O . VAL A 1 108 ? 3.119 6.301 -2.65 1 95.44 108 VAL A O 1
ATOM 878 N N . ASN A 1 109 ? 1.367 6.566 -1.361 1 95.06 109 ASN A N 1
ATOM 879 C CA . ASN A 1 109 ? 2.111 7.156 -0.252 1 95.06 109 ASN A CA 1
ATOM 880 C C . ASN A 1 109 ? 1.943 6.34 1.028 1 95.06 109 ASN A C 1
ATOM 882 O O . ASN A 1 109 ? 0.911 6.43 1.694 1 95.06 109 ASN A O 1
ATOM 886 N N . PRO A 1 110 ? 2.986 5.574 1.418 1 97.88 110 PRO A N 1
ATOM 887 C CA . PRO A 1 110 ? 2.91 4.797 2.658 1 97.88 110 PRO A CA 1
ATOM 888 C C . PRO A 1 110 ? 3.32 5.605 3.887 1 97.88 110 PRO A C 1
ATOM 890 O O . PRO A 1 110 ? 4.348 6.289 3.865 1 97.88 110 PRO A O 1
ATOM 893 N N . PHE A 1 111 ? 2.559 5.492 4.941 1 97.25 111 PHE A N 1
ATOM 894 C CA . PHE A 1 111 ? 2.828 6.121 6.23 1 97.25 111 PHE A CA 1
ATOM 895 C C . PHE A 1 111 ? 2.648 5.125 7.367 1 97.25 111 PHE A C 1
ATOM 897 O O . PHE A 1 111 ? 1.742 4.289 7.332 1 97.25 111 PHE A O 1
ATOM 904 N N . MET A 1 112 ? 3.512 5.215 8.312 1 98.44 112 MET A N 1
ATOM 905 C CA . MET A 1 112 ? 3.152 4.699 9.633 1 98.44 112 MET A CA 1
ATOM 906 C C . MET A 1 112 ? 2.391 5.75 10.438 1 98.44 112 MET A C 1
ATOM 908 O O . MET A 1 112 ? 2.895 6.848 10.664 1 98.44 112 MET A O 1
ATOM 912 N N . VAL A 1 113 ? 1.17 5.414 10.859 1 97 113 VAL A N 1
ATOM 913 C CA . VAL A 1 113 ? 0.324 6.383 11.547 1 97 113 VAL A CA 1
ATOM 914 C C . VAL A 1 113 ? 0.081 5.922 12.984 1 97 113 VAL A C 1
ATOM 916 O O . VAL A 1 113 ? -0.228 4.754 13.227 1 97 113 VAL A O 1
ATOM 919 N N . GLN A 1 114 ? 0.299 6.762 13.883 1 97.31 114 GLN A N 1
ATOM 920 C CA . GLN A 1 114 ? -0.086 6.547 15.273 1 97.31 114 GLN A CA 1
ATOM 921 C C . GLN A 1 114 ? -1.264 7.438 15.664 1 97.31 114 GLN A C 1
ATOM 923 O O . GLN A 1 114 ? -1.255 8.641 15.391 1 97.31 114 GLN A O 1
ATOM 928 N N . VAL A 1 115 ? -2.26 6.871 16.203 1 95.06 115 VAL A N 1
ATOM 929 C CA . VAL A 1 115 ? -3.404 7.586 16.766 1 95.06 115 VAL A CA 1
ATOM 930 C C . VAL A 1 115 ? -3.393 7.488 18.281 1 95.06 115 VAL A C 1
ATOM 932 O O . VAL A 1 115 ? -3.455 6.387 18.844 1 95.06 115 VAL A O 1
ATOM 935 N N . ASP A 1 116 ? -3.305 8.609 18.922 1 93.88 116 ASP A N 1
ATOM 936 C CA . ASP A 1 116 ? -3.342 8.641 20.375 1 93.88 116 ASP A CA 1
ATOM 937 C C . ASP A 1 116 ? -4.777 8.688 20.891 1 93.88 116 ASP A C 1
ATOM 939 O O . ASP A 1 116 ? -5.672 9.18 20.203 1 93.88 116 ASP A O 1
ATOM 943 N N . PRO A 1 117 ? -4.977 8.164 22.094 1 92.5 117 PRO A N 1
ATOM 944 C CA . PRO A 1 117 ? -6.328 8.188 22.656 1 92.5 117 PRO A CA 1
ATOM 945 C C . PRO A 1 117 ? -6.848 9.602 22.875 1 92.5 117 PRO A C 1
ATOM 947 O O . PRO A 1 117 ? -6.078 10.5 23.234 1 92.5 117 PRO A O 1
ATOM 950 N N . LEU A 1 118 ? -8.07 9.852 22.531 1 86.31 118 LEU A N 1
ATOM 951 C CA . LEU A 1 118 ? -8.742 11.109 22.859 1 86.31 118 LEU A CA 1
ATOM 952 C C . LEU A 1 118 ? -9.32 11.062 24.266 1 86.31 118 LEU A C 1
ATOM 954 O O . LEU A 1 118 ? -9.734 10 24.75 1 86.31 118 LEU A O 1
ATOM 958 N N . PRO A 1 119 ? -9.281 12.312 24.781 1 79.12 119 PRO A N 1
ATOM 959 C CA . PRO A 1 119 ? -9.938 12.344 26.094 1 79.12 119 PRO A CA 1
ATOM 960 C C . PRO A 1 119 ? -11.445 12.125 26 1 79.12 119 PRO A C 1
ATOM 962 O O . PRO A 1 119 ? -12.094 12.641 25.094 1 79.12 119 PRO A O 1
ATOM 965 N N . GLY A 1 120 ? -11.984 11.352 26.797 1 73.31 120 GLY A N 1
ATOM 966 C CA . GLY A 1 120 ? -13.414 11.102 26.891 1 73.31 120 GLY A CA 1
ATOM 967 C C . GLY A 1 120 ? -13.984 10.453 25.641 1 73.31 120 GLY A C 1
ATOM 968 O O . GLY A 1 120 ? -13.391 9.531 25.078 1 73.31 120 GLY A O 1
ATOM 969 N N . ASP A 1 121 ? -15.305 10.984 25.219 1 67.69 121 ASP A N 1
ATOM 970 C CA . ASP A 1 121 ? -16.031 10.383 24.094 1 67.69 121 ASP A CA 1
ATOM 971 C C . ASP A 1 121 ? -15.953 11.273 22.859 1 67.69 121 ASP A C 1
ATOM 973 O O . ASP A 1 121 ? -16.828 11.203 21.984 1 67.69 121 ASP A O 1
ATOM 977 N N . ASP A 1 122 ? -14.969 12.141 22.844 1 74.25 122 ASP A N 1
ATOM 978 C CA . ASP A 1 122 ? -14.859 13 21.656 1 74.25 122 ASP A CA 1
ATOM 979 C C . ASP A 1 122 ? -14.625 12.172 20.406 1 74.25 122 ASP A C 1
ATOM 981 O O . ASP A 1 122 ? -13.898 11.172 20.422 1 74.25 122 ASP A O 1
ATOM 985 N N . LYS A 1 123 ? -15.492 12.469 19.547 1 71 123 LYS A N 1
ATOM 986 C CA . LYS A 1 123 ? -15.32 11.805 18.25 1 71 123 LYS A CA 1
ATOM 987 C C . LYS A 1 123 ? -14.43 12.625 17.328 1 71 123 LYS A C 1
ATOM 989 O O . LYS A 1 123 ? -14.562 13.844 17.25 1 71 123 LYS A O 1
ATOM 994 N N . PRO A 1 124 ? -13.484 11.945 16.734 1 78.94 124 PRO A N 1
ATOM 995 C CA . PRO A 1 124 ? -12.648 12.68 15.781 1 78.94 124 PRO A CA 1
ATOM 996 C C . PRO A 1 124 ? -13.453 13.219 14.594 1 78.94 124 PRO A C 1
ATOM 998 O O . PRO A 1 124 ? -14.516 12.695 14.273 1 78.94 124 PRO A O 1
ATOM 1001 N N . HIS A 1 125 ? -12.977 14.273 14.023 1 80.38 125 HIS A N 1
ATOM 1002 C CA . HIS A 1 125 ? -13.578 14.828 12.812 1 80.38 125 HIS A CA 1
ATOM 1003 C C . HIS A 1 125 ? -13.328 13.93 11.609 1 80.38 125 HIS A C 1
ATOM 1005 O O . HIS A 1 125 ? -12.234 13.375 11.453 1 80.38 125 HIS A O 1
ATOM 1011 N N . LYS A 1 126 ? -14.438 13.695 10.836 1 86.44 126 LYS A N 1
ATOM 1012 C CA . LYS A 1 126 ? -14.305 12.891 9.625 1 86.44 126 LYS A CA 1
ATOM 1013 C C . LYS A 1 126 ? -13.727 13.719 8.484 1 86.44 126 LYS A C 1
ATOM 1015 O O . LYS A 1 126 ? -13.93 14.938 8.422 1 86.44 126 LYS A O 1
ATOM 1020 N N . ASN A 1 127 ? -12.977 13.023 7.684 1 82.81 127 ASN A N 1
ATOM 1021 C CA . ASN A 1 127 ? -12.422 13.633 6.484 1 82.81 127 ASN A CA 1
ATOM 1022 C C . ASN A 1 127 ? -12.617 12.75 5.258 1 82.81 127 ASN A C 1
ATOM 1024 O O . ASN A 1 127 ? -12.891 11.555 5.387 1 82.81 127 ASN A O 1
ATOM 1028 N N . GLY A 1 128 ? -12.641 13.352 4.152 1 84.06 128 GLY A N 1
ATOM 1029 C CA . GLY A 1 128 ? -12.68 12.648 2.879 1 84.06 128 GLY A CA 1
ATOM 1030 C C . GLY A 1 128 ? -11.711 13.211 1.855 1 84.06 128 GLY A C 1
ATOM 1031 O O . GLY A 1 128 ? -11.414 14.406 1.862 1 84.06 128 GLY A O 1
ATOM 1032 N N . HIS A 1 129 ? -11.258 12.367 0.99 1 83.5 129 HIS A N 1
ATOM 1033 C CA . HIS A 1 129 ? -10.375 12.789 -0.093 1 83.5 129 HIS A CA 1
ATOM 1034 C C . HIS A 1 129 ? -10.461 11.828 -1.275 1 83.5 129 HIS A C 1
ATOM 1036 O O . HIS A 1 129 ? -10.883 10.688 -1.121 1 83.5 129 HIS A O 1
ATOM 1042 N N . ASP A 1 130 ? -10.094 12.32 -2.377 1 86 130 ASP A N 1
ATOM 1043 C CA . ASP A 1 130 ? -10.156 11.5 -3.582 1 86 130 ASP A CA 1
ATOM 1044 C C . ASP A 1 130 ? -9.203 10.305 -3.482 1 86 130 ASP A C 1
ATOM 1046 O O . ASP A 1 130 ? -8.117 10.422 -2.906 1 86 130 ASP A O 1
ATOM 1050 N N . GLY A 1 131 ? -9.711 9.234 -4.133 1 91.94 131 GLY A N 1
ATOM 1051 C CA . GLY A 1 131 ? -8.844 8.07 -4.219 1 91.94 131 GLY A CA 1
ATOM 1052 C C . GLY A 1 131 ? -9.297 6.926 -3.33 1 91.94 131 GLY A C 1
ATOM 1053 O O . GLY A 1 131 ? -10.492 6.738 -3.111 1 91.94 131 GLY A O 1
ATOM 1054 N N . GLN A 1 132 ? -8.359 6.062 -2.992 1 96.25 132 GLN A N 1
ATOM 1055 C CA . GLN A 1 132 ? -8.562 4.906 -2.125 1 96.25 132 GLN A CA 1
ATOM 1056 C C . GLN A 1 132 ? -7.539 4.879 -0.996 1 96.25 132 GLN A C 1
ATOM 1058 O O . GLN A 1 132 ? -6.57 5.637 -1.014 1 96.25 132 GLN A O 1
ATOM 1063 N N . GLU A 1 133 ? -7.816 4.156 -0.002 1 97.25 133 GLU A N 1
ATOM 1064 C CA . GLU A 1 133 ? -6.898 4.004 1.123 1 97.25 133 GLU A CA 1
ATOM 1065 C C . GLU A 1 133 ? -6.898 2.568 1.643 1 97.25 133 GLU A C 1
ATOM 1067 O O . GLU A 1 133 ? -7.938 1.902 1.644 1 97.25 133 GLU A O 1
ATOM 1072 N N . TYR A 1 134 ? -5.773 2.066 1.931 1 98.56 134 TYR A N 1
ATOM 1073 C CA . TYR A 1 134 ? -5.594 0.768 2.57 1 98.56 134 TYR A CA 1
ATOM 1074 C C . TYR A 1 134 ? -4.855 0.911 3.896 1 98.56 134 TYR A C 1
ATOM 1076 O O . TYR A 1 134 ? -3.787 1.522 3.959 1 98.56 134 TYR A O 1
ATOM 1084 N N . ASP A 1 135 ? -5.422 0.361 4.98 1 98.81 135 ASP A N 1
ATOM 1085 C CA . ASP A 1 135 ? -4.832 0.45 6.312 1 98.81 135 ASP A CA 1
ATOM 1086 C C . ASP A 1 135 ? -4.645 -0.937 6.922 1 98.81 135 ASP A C 1
ATOM 1088 O O . ASP A 1 135 ? -5.566 -1.756 6.91 1 98.81 135 ASP A O 1
ATOM 1092 N N . TYR A 1 136 ? -3.49 -1.283 7.41 1 98.94 136 TYR A N 1
ATOM 1093 C CA . TYR A 1 136 ? -3.156 -2.52 8.109 1 98.94 136 TYR A CA 1
ATOM 1094 C C . TYR A 1 136 ? -2.777 -2.244 9.555 1 98.94 136 TYR A C 1
ATOM 1096 O O . TYR A 1 136 ? -1.788 -1.561 9.828 1 98.94 136 TYR A O 1
ATOM 1104 N N . VAL A 1 137 ? -3.508 -2.775 10.555 1 98.94 137 VAL A N 1
ATOM 1105 C CA . VAL A 1 137 ? -3.311 -2.461 11.961 1 98.94 137 VAL A CA 1
ATOM 1106 C C . VAL A 1 137 ? -2.084 -3.201 12.492 1 98.94 137 VAL A C 1
ATOM 1108 O O . VAL A 1 137 ? -2.01 -4.43 12.414 1 98.94 137 VAL A O 1
ATOM 1111 N N . MET A 1 138 ? -1.163 -2.434 13.023 1 98.62 138 MET A N 1
ATOM 1112 C CA . MET A 1 138 ? 0.095 -2.975 13.531 1 98.62 138 MET A CA 1
ATOM 1113 C C . MET A 1 138 ? 0.02 -3.209 15.031 1 98.62 138 MET A C 1
ATOM 1115 O O . MET A 1 138 ? 0.516 -4.219 15.531 1 98.62 138 MET A O 1
ATOM 1119 N N . GLU A 1 139 ? -0.435 -2.271 15.758 1 98.38 139 GLU A N 1
ATOM 1120 C CA . GLU A 1 139 ? -0.494 -2.275 17.219 1 98.38 139 GLU A CA 1
ATOM 1121 C C . GLU A 1 139 ? -1.765 -1.595 17.719 1 98.38 139 GLU A C 1
ATOM 1123 O O . GLU A 1 139 ? -2.236 -0.627 17.125 1 98.38 139 GLU A O 1
ATOM 1128 N N . GLY A 1 140 ? -2.291 -2.092 18.859 1 98.25 140 GLY A N 1
ATOM 1129 C CA . GLY A 1 140 ? -3.436 -1.461 19.5 1 98.25 140 GLY A CA 1
ATOM 1130 C C . GLY A 1 140 ? -4.75 -1.762 18.797 1 98.25 140 GLY A C 1
ATOM 1131 O O . GLY A 1 140 ? -4.77 -2.441 17.781 1 98.25 140 GLY A O 1
ATOM 1132 N N . GLN A 1 141 ? -5.801 -1.34 19.422 1 98.25 141 GLN A N 1
ATOM 1133 C CA . GLN A 1 141 ? -7.137 -1.489 18.859 1 98.25 141 GLN A CA 1
ATOM 1134 C C . GLN A 1 141 ? -7.602 -0.194 18.188 1 98.25 141 GLN A C 1
ATOM 1136 O O . GLN A 1 141 ? -7.531 0.877 18.797 1 98.25 141 GLN A O 1
ATOM 1141 N N . LEU A 1 142 ? -8.094 -0.273 16.953 1 98 142 LEU A N 1
ATOM 1142 C CA . LEU A 1 142 ? -8.438 0.891 16.141 1 98 142 LEU A CA 1
ATOM 1143 C C . LEU A 1 142 ? -9.922 0.875 15.773 1 98 142 LEU A C 1
ATOM 1145 O O . LEU A 1 142 ? -10.414 -0.106 15.211 1 98 142 LEU A O 1
ATOM 1149 N N . GLU A 1 143 ? -10.625 1.855 16.109 1 97.25 143 GLU A N 1
ATOM 1150 C CA . GLU A 1 143 ? -11.977 2.072 15.609 1 97.25 143 GLU A CA 1
ATOM 1151 C C . GLU A 1 143 ? -11.961 2.883 14.32 1 97.25 143 GLU A C 1
ATOM 1153 O O . GLU A 1 143 ? -11.359 3.957 14.258 1 97.25 143 GLU A O 1
ATOM 1158 N N . VAL A 1 144 ? -12.547 2.352 13.289 1 97.56 144 VAL A N 1
ATOM 1159 C CA . VAL A 1 144 ? -12.672 3.016 11.992 1 97.56 144 VAL A CA 1
ATOM 1160 C C . VAL A 1 144 ? -14.133 3.365 11.727 1 97.56 144 VAL A C 1
ATOM 1162 O O . VAL A 1 144 ? -15.008 2.498 11.797 1 97.56 144 VAL A O 1
ATOM 1165 N N . THR A 1 145 ? -14.32 4.613 11.469 1 96.44 145 THR A N 1
ATOM 1166 C CA . THR A 1 145 ? -15.656 5.059 11.086 1 96.44 145 THR A CA 1
ATOM 1167 C C . THR A 1 145 ? -15.664 5.523 9.625 1 96.44 145 THR A C 1
ATOM 1169 O O . THR A 1 145 ? -14.891 6.398 9.242 1 96.44 145 THR A O 1
ATOM 1172 N N . ILE A 1 146 ? -16.453 4.891 8.828 1 97.12 146 ILE A N 1
ATOM 1173 C CA . ILE A 1 146 ? -16.703 5.312 7.453 1 97.12 146 ILE A CA 1
ATOM 1174 C C . ILE A 1 146 ? -18.172 5.621 7.262 1 97.12 146 ILE A C 1
ATOM 1176 O O . ILE A 1 146 ? -19.016 4.723 7.32 1 97.12 146 ILE A O 1
ATOM 1180 N N . GLU A 1 147 ? -18.422 6.906 7 1 96 147 GLU A N 1
ATOM 1181 C CA . GLU A 1 147 ? -19.812 7.375 6.996 1 96 147 GLU A CA 1
ATOM 1182 C C . GLU A 1 147 ? -20.531 6.961 8.266 1 96 147 GLU A C 1
ATOM 1184 O O . GLU A 1 147 ? -20.156 7.375 9.367 1 96 147 GLU A O 1
ATOM 1189 N N . ASP A 1 148 ? -21.438 6.039 8.172 1 94.81 148 ASP A N 1
ATOM 1190 C CA . ASP A 1 148 ? -22.203 5.66 9.352 1 94.81 148 ASP A CA 1
ATOM 1191 C C . ASP A 1 148 ? -21.766 4.293 9.875 1 94.81 148 ASP A C 1
ATOM 1193 O O . ASP A 1 148 ? -22.266 3.824 10.898 1 94.81 148 ASP A O 1
ATOM 1197 N N . LYS A 1 149 ? -20.828 3.672 9.266 1 96.38 149 LYS A N 1
ATOM 1198 C CA . LYS A 1 149 ? -20.359 2.354 9.68 1 96.38 149 LYS A CA 1
ATOM 1199 C C . LYS A 1 149 ? -19.188 2.471 10.641 1 96.38 149 LYS A C 1
ATOM 1201 O O . LYS A 1 149 ? -18.219 3.203 10.375 1 96.38 149 LYS A O 1
ATOM 1206 N N . VAL A 1 150 ? -19.328 1.828 11.75 1 96.88 150 VAL A N 1
ATOM 1207 C CA . VAL A 1 150 ? -18.281 1.812 12.758 1 96.88 150 VAL A CA 1
ATOM 1208 C C . VAL A 1 150 ? -17.734 0.394 12.906 1 96.88 150 VAL A C 1
ATOM 1210 O O . VAL A 1 150 ? -18.484 -0.548 13.148 1 96.88 150 VAL A O 1
ATOM 1213 N N . MET A 1 151 ? -16.391 0.185 12.789 1 98.06 151 MET A N 1
ATOM 1214 C CA . MET A 1 151 ? -15.719 -1.111 12.875 1 98.06 151 MET A CA 1
ATOM 1215 C C . MET A 1 151 ? -14.523 -1.049 13.82 1 98.06 151 MET A C 1
ATOM 1217 O O . MET A 1 151 ? -13.82 -0.04 13.867 1 98.06 151 MET A O 1
ATOM 1221 N N . VAL A 1 152 ? -14.383 -2.057 14.508 1 98.62 152 VAL A N 1
ATOM 1222 C CA . VAL A 1 152 ? -13.211 -2.166 15.383 1 98.62 152 VAL A CA 1
ATOM 1223 C C . VAL A 1 152 ? -12.219 -3.158 14.789 1 98.62 152 VAL A C 1
ATOM 1225 O O . VAL A 1 152 ? -12.57 -4.301 14.484 1 98.62 152 VAL A O 1
ATOM 1228 N N . LEU A 1 153 ? -11 -2.748 14.641 1 98.75 153 LEU A N 1
ATOM 1229 C CA . LEU A 1 153 ? -9.93 -3.574 14.086 1 98.75 153 LEU A CA 1
ATOM 1230 C C . LEU A 1 153 ? -8.859 -3.848 15.133 1 98.75 153 LEU A C 1
ATOM 1232 O O . LEU A 1 153 ? -8.547 -2.98 15.953 1 98.75 153 LEU A O 1
ATOM 1236 N N . ASN A 1 154 ? -8.305 -5.008 15.078 1 98.75 154 ASN A N 1
ATOM 1237 C CA . ASN A 1 154 ? -7.215 -5.457 15.93 1 98.75 154 ASN A CA 1
ATOM 1238 C C . ASN A 1 154 ? -5.934 -5.691 15.141 1 98.75 154 ASN A C 1
ATOM 1240 O O . ASN A 1 154 ? -5.961 -5.734 13.906 1 98.75 154 ASN A O 1
ATOM 1244 N N . PRO A 1 155 ? -4.785 -5.797 15.891 1 98.75 155 PRO A N 1
ATOM 1245 C CA . PRO A 1 155 ? -3.549 -6.055 15.148 1 98.75 155 PRO A CA 1
ATOM 1246 C C . PRO A 1 155 ? -3.668 -7.242 14.195 1 98.75 155 PRO A C 1
ATOM 1248 O O . PRO A 1 155 ? -4.137 -8.312 14.594 1 98.75 155 PRO A O 1
ATOM 1251 N N . GLY A 1 156 ? -3.273 -7.016 12.961 1 98.62 156 GLY A N 1
ATOM 1252 C CA . GLY A 1 156 ? -3.381 -8.047 11.938 1 98.62 156 GLY A CA 1
ATOM 1253 C C . GLY A 1 156 ? -4.598 -7.883 11.047 1 98.62 156 GLY A C 1
ATOM 1254 O O . GLY A 1 156 ? -4.656 -8.453 9.953 1 98.62 156 GLY A O 1
ATOM 1255 N N . ASP A 1 157 ? -5.609 -7.137 11.508 1 98.81 157 ASP A N 1
ATOM 1256 C CA . ASP A 1 157 ? -6.73 -6.77 10.648 1 98.81 157 ASP A CA 1
ATOM 1257 C C . ASP A 1 157 ? -6.332 -5.672 9.672 1 98.81 157 ASP A C 1
ATOM 1259 O O . ASP A 1 157 ? -5.402 -4.906 9.93 1 98.81 157 ASP A O 1
ATOM 1263 N N . SER A 1 158 ? -7.027 -5.59 8.516 1 98.88 158 SER A N 1
ATOM 1264 C CA . SER A 1 158 ? -6.809 -4.5 7.566 1 98.88 158 SER A CA 1
ATOM 1265 C C . SER A 1 158 ? -8.117 -4.066 6.914 1 98.88 158 SER A C 1
ATOM 1267 O O . SER A 1 158 ? -9.133 -4.762 7.016 1 98.88 158 SER A O 1
ATOM 1269 N N . ILE A 1 159 ? -8.07 -2.885 6.309 1 98.75 159 ILE A N 1
ATOM 1270 C CA . ILE A 1 159 ? -9.266 -2.352 5.66 1 98.75 159 ILE A CA 1
ATOM 1271 C C . ILE A 1 159 ? -8.867 -1.617 4.379 1 98.75 159 ILE A C 1
ATOM 1273 O O . ILE A 1 159 ? -7.867 -0.9 4.352 1 98.75 159 ILE A O 1
ATOM 1277 N N . TYR A 1 160 ? -9.523 -1.938 3.287 1 98.69 160 TYR A N 1
ATOM 1278 C CA . TYR A 1 160 ? -9.5 -1.208 2.025 1 98.69 160 TYR A CA 1
ATOM 1279 C C . TYR A 1 160 ? -10.789 -0.413 1.833 1 98.69 160 TYR A C 1
ATOM 1281 O O . TYR A 1 160 ? -11.883 -0.933 2.049 1 98.69 160 TYR A O 1
ATOM 1289 N N . PHE A 1 161 ? -10.695 0.957 1.422 1 98.12 161 PHE A N 1
ATOM 1290 C CA . PHE A 1 161 ? -11.945 1.694 1.319 1 98.12 161 PHE A CA 1
ATOM 1291 C C . PHE A 1 161 ? -11.812 2.863 0.351 1 98.12 161 PHE A C 1
ATOM 1293 O O . PHE A 1 161 ? -10.695 3.27 0.013 1 98.12 161 PHE A O 1
ATOM 1300 N N . ASP A 1 162 ? -12.922 3.275 -0.107 1 97.06 162 ASP A N 1
ATOM 1301 C CA . ASP A 1 162 ? -13.047 4.512 -0.873 1 97.06 162 ASP A CA 1
ATOM 1302 C C . ASP A 1 162 ? -12.852 5.734 0.021 1 97.06 162 ASP A C 1
ATOM 1304 O O . ASP A 1 162 ? -13.727 6.062 0.831 1 97.06 162 ASP A O 1
ATOM 1308 N N . SER A 1 163 ? -11.805 6.418 -0.184 1 93.94 163 SER A N 1
ATOM 1309 C CA . SER A 1 163 ? -11.43 7.48 0.745 1 93.94 163 SER A CA 1
ATOM 1310 C C . SER A 1 163 ? -12.25 8.742 0.501 1 93.94 163 SER A C 1
ATOM 1312 O O . SER A 1 163 ? -12.156 9.711 1.261 1 93.94 163 SER A O 1
ATOM 1314 N N . LYS A 1 164 ? -13.062 8.781 -0.535 1 91.75 164 LYS A N 1
ATOM 1315 C CA . LYS A 1 164 ? -14.008 9.875 -0.712 1 91.75 164 LYS A CA 1
ATOM 1316 C C . LYS A 1 164 ? -15.078 9.859 0.379 1 91.75 164 LYS A C 1
ATOM 1318 O O . LYS A 1 164 ? -15.656 10.898 0.703 1 91.75 164 LYS A O 1
ATOM 1323 N N . LYS A 1 165 ? -15.328 8.688 0.814 1 94.81 165 LYS A N 1
ATOM 1324 C CA . LYS A 1 165 ? -16.266 8.562 1.924 1 94.81 165 LYS A CA 1
ATOM 1325 C C . LYS A 1 165 ? -15.695 9.164 3.203 1 94.81 165 LYS A C 1
ATOM 1327 O O . LYS A 1 165 ? -14.523 8.945 3.523 1 94.81 165 LYS A O 1
ATOM 1332 N N . GLN A 1 166 ? -16.547 9.891 3.896 1 93 166 GLN A N 1
ATOM 1333 C CA . GLN A 1 166 ? -16.094 10.508 5.141 1 93 166 GLN A CA 1
ATOM 1334 C C . GLN A 1 166 ? -15.656 9.453 6.152 1 93 166 GLN A C 1
ATOM 1336 O O . GLN A 1 166 ? -16.391 8.5 6.426 1 93 166 GLN A O 1
ATOM 1341 N N . HIS A 1 167 ? -14.453 9.617 6.699 1 94.38 167 HIS A N 1
ATOM 1342 C CA . HIS A 1 167 ? -13.938 8.586 7.59 1 94.38 167 HIS A CA 1
ATOM 1343 C C . HIS A 1 167 ? -13.055 9.195 8.68 1 94.38 167 HIS A C 1
ATOM 1345 O O . HIS A 1 167 ? -12.609 10.336 8.562 1 94.38 167 HIS A O 1
ATOM 1351 N N . CYS A 1 168 ? -12.891 8.523 9.766 1 92.75 168 CYS A N 1
ATOM 1352 C CA . CYS A 1 168 ? -11.992 8.875 10.859 1 92.75 168 CYS A CA 1
ATOM 1353 C C . CYS A 1 168 ? -11.539 7.641 11.617 1 92.75 168 CYS A C 1
ATOM 1355 O O . CYS A 1 168 ? -12.086 6.551 11.43 1 92.75 168 CYS A O 1
ATOM 1357 N N . PHE A 1 169 ? -10.531 7.852 12.445 1 94.12 169 PHE A N 1
ATOM 1358 C CA . PHE A 1 169 ? -9.945 6.777 13.242 1 94.12 169 PHE A CA 1
ATOM 1359 C C . PHE A 1 169 ? -9.859 7.168 14.711 1 94.12 169 PHE A C 1
ATOM 1361 O O . PHE A 1 169 ? -9.633 8.336 15.031 1 94.12 169 PHE A O 1
ATOM 1368 N N . ARG A 1 170 ? -10.062 6.215 15.539 1 94.12 170 ARG A N 1
ATOM 1369 C CA . ARG A 1 170 ? -9.938 6.398 16.984 1 94.12 170 ARG A CA 1
ATOM 1370 C C . ARG A 1 170 ? -9.258 5.199 17.641 1 94.12 170 ARG A C 1
ATOM 1372 O O . ARG A 1 170 ? -9.562 4.051 17.297 1 94.12 170 ARG A O 1
ATOM 1379 N N . SER A 1 171 ? -8.25 5.523 18.484 1 95.81 171 SER A N 1
ATOM 1380 C CA . SER A 1 171 ? -7.676 4.445 19.266 1 95.81 171 SER A CA 1
ATOM 1381 C C . SER A 1 171 ? -8.562 4.098 20.469 1 95.81 171 SER A C 1
ATOM 1383 O O . SER A 1 171 ? -9.18 4.98 21.062 1 95.81 171 SER A O 1
ATOM 1385 N N . LEU A 1 172 ? -8.57 2.867 20.859 1 94.69 172 LEU A N 1
ATOM 1386 C CA . LEU A 1 172 ? -9.453 2.412 21.922 1 94.69 172 LEU A CA 1
ATOM 1387 C C . LEU A 1 172 ? -8.648 1.995 23.156 1 94.69 172 LEU A C 1
ATOM 1389 O O . LEU A 1 172 ? -7.422 1.883 23.094 1 94.69 172 LEU A O 1
ATOM 1393 N N . ASN A 1 173 ? -9.43 1.811 24.281 1 93.69 173 ASN A N 1
ATOM 1394 C CA . ASN A 1 173 ? -8.938 1.277 25.547 1 93.69 173 ASN A CA 1
ATOM 1395 C C . ASN A 1 173 ? -7.863 2.178 26.156 1 93.69 173 ASN A C 1
ATOM 1397 O O . ASN A 1 173 ? -6.953 1.697 26.828 1 93.69 173 ASN A O 1
ATOM 1401 N N . GLY A 1 174 ? -7.844 3.393 25.781 1 92.56 174 GLY A N 1
ATOM 1402 C CA . GLY A 1 174 ? -6.969 4.383 26.406 1 92.56 174 GLY A CA 1
ATOM 1403 C C . GLY A 1 174 ? -5.512 4.211 26.016 1 92.56 174 GLY A C 1
ATOM 1404 O O . GLY A 1 174 ? -4.621 4.73 26.688 1 92.56 174 GLY A O 1
ATOM 1405 N N . LYS A 1 175 ? -5.18 3.422 24.984 1 95.62 175 LYS A N 1
ATOM 1406 C CA . LYS A 1 175 ? -3.82 3.205 24.5 1 95.62 175 LYS A CA 1
ATOM 1407 C C . LYS A 1 175 ? -3.686 3.617 23.031 1 95.62 175 LYS A C 1
ATOM 1409 O O . LYS A 1 175 ? -4.648 3.535 22.266 1 95.62 175 LYS A O 1
ATOM 1414 N N . PRO A 1 176 ? -2.533 4.023 22.656 1 96.94 176 PRO A N 1
ATOM 1415 C CA . PRO A 1 176 ? -2.326 4.363 21.25 1 96.94 176 PRO A CA 1
ATOM 1416 C C . PRO A 1 176 ? -2.492 3.16 20.312 1 96.94 176 PRO A C 1
ATOM 1418 O O . PRO A 1 176 ? -2.309 2.018 20.734 1 96.94 176 PRO A O 1
ATOM 1421 N N . ALA A 1 177 ? -2.922 3.449 19.141 1 98 177 ALA A N 1
ATOM 1422 C CA . ALA A 1 177 ? -2.941 2.465 18.062 1 98 177 ALA A CA 1
ATOM 1423 C C . ALA A 1 177 ? -2.029 2.891 16.906 1 98 177 ALA A C 1
ATOM 1425 O O . ALA A 1 177 ? -1.855 4.086 16.656 1 98 177 ALA A O 1
ATOM 1426 N N . LYS A 1 178 ? -1.42 1.933 16.25 1 98.44 178 LYS A N 1
ATOM 1427 C CA . LYS A 1 178 ? -0.559 2.164 15.102 1 98.44 178 LYS A CA 1
ATOM 1428 C C . LYS A 1 178 ? -1.008 1.333 13.906 1 98.44 178 LYS A C 1
ATOM 1430 O O . LYS A 1 178 ? -1.387 0.17 14.055 1 98.44 178 LYS A O 1
ATOM 1435 N N . PHE A 1 179 ? -0.954 1.933 12.781 1 98.62 179 PHE A N 1
ATOM 1436 C CA . PHE A 1 179 ? -1.299 1.189 11.57 1 98.62 179 PHE A CA 1
ATOM 1437 C C . PHE A 1 179 ? -0.503 1.699 10.375 1 98.62 179 PHE A C 1
ATOM 1439 O O . PHE A 1 179 ? -0.095 2.861 10.344 1 98.62 179 PHE A O 1
ATOM 1446 N N . LEU A 1 180 ? -0.153 0.811 9.445 1 98.81 180 LEU A N 1
ATOM 1447 C CA . LEU A 1 180 ? 0.412 1.174 8.148 1 98.81 180 LEU A CA 1
ATOM 1448 C C . LEU A 1 180 ? -0.672 1.688 7.207 1 98.81 180 LEU A C 1
ATOM 1450 O O . LEU A 1 180 ? -1.603 0.953 6.863 1 98.81 180 LEU A O 1
ATOM 1454 N N . CYS A 1 181 ? -0.574 2.924 6.793 1 97.94 181 CYS A N 1
ATOM 1455 C CA . CYS A 1 181 ? -1.543 3.604 5.941 1 97.94 181 CYS A CA 1
ATOM 1456 C C . CYS A 1 181 ? -0.993 3.795 4.535 1 97.94 181 CYS A C 1
ATOM 1458 O O . CYS A 1 181 ? 0.085 4.367 4.355 1 97.94 181 CYS A O 1
ATOM 1460 N N . ILE A 1 182 ? -1.693 3.268 3.568 1 98.06 182 ILE A N 1
ATOM 1461 C CA . ILE A 1 182 ? -1.354 3.486 2.166 1 98.06 182 ILE A CA 1
ATOM 1462 C C . ILE A 1 182 ? -2.367 4.438 1.532 1 98.06 182 ILE A C 1
ATOM 1464 O O . ILE A 1 182 ? -3.525 4.066 1.316 1 98.06 182 ILE A O 1
ATOM 1468 N N . ILE A 1 183 ? -1.961 5.633 1.279 1 95.12 183 ILE A N 1
ATOM 1469 C CA . ILE A 1 183 ? -2.789 6.59 0.551 1 95.12 183 ILE A CA 1
ATOM 1470 C C . ILE A 1 183 ? -2.621 6.375 -0.952 1 95.12 183 ILE A C 1
ATOM 1472 O O . ILE A 1 183 ? -1.506 6.438 -1.473 1 95.12 183 ILE A O 1
ATOM 1476 N N . ILE A 1 184 ? -3.736 6.051 -1.575 1 94.69 184 ILE A N 1
ATOM 1477 C CA . ILE A 1 184 ? -3.705 5.617 -2.967 1 94.69 184 ILE A CA 1
ATOM 1478 C C . ILE A 1 184 ? -4.32 6.691 -3.857 1 94.69 184 ILE A C 1
ATOM 1480 O O . ILE A 1 184 ? -5.422 7.176 -3.588 1 94.69 184 ILE A O 1
ATOM 1484 N N . MET B 1 1 ? 0.583 -32.375 -9.547 1 55.22 1 MET B N 1
ATOM 1485 C CA . MET B 1 1 ? 0.461 -31.016 -10.023 1 55.22 1 MET B CA 1
ATOM 1486 C C . MET B 1 1 ? -0.281 -30.141 -9.008 1 55.22 1 MET B C 1
ATOM 1488 O O . MET B 1 1 ? -1.221 -30.609 -8.359 1 55.22 1 MET B O 1
ATOM 1492 N N . ASP B 1 2 ? 0.289 -28.984 -8.648 1 78.94 2 ASP B N 1
ATOM 1493 C CA . ASP B 1 2 ? -0.312 -28.156 -7.613 1 78.94 2 ASP B CA 1
ATOM 1494 C C . ASP B 1 2 ? -1.717 -27.703 -8.016 1 78.94 2 ASP B C 1
ATOM 1496 O O . ASP B 1 2 ? -1.905 -27.109 -9.07 1 78.94 2 ASP B O 1
ATOM 1500 N N . GLU B 1 3 ? -2.781 -28.344 -7.426 1 85.31 3 GLU B N 1
ATOM 1501 C CA . GLU B 1 3 ? -4.191 -28.094 -7.711 1 85.31 3 GLU B CA 1
ATOM 1502 C C . GLU B 1 3 ? -4.469 -26.609 -7.863 1 85.31 3 GLU B C 1
ATOM 1504 O O . GLU B 1 3 ? -5.266 -26.203 -8.711 1 85.31 3 GLU B O 1
ATOM 1509 N N . ALA B 1 4 ? -3.842 -25.875 -7.148 1 85.81 4 ALA B N 1
ATOM 1510 C CA . ALA B 1 4 ? -4.047 -24.438 -7.215 1 85.81 4 ALA B CA 1
ATOM 1511 C C . ALA B 1 4 ? -3.584 -23.875 -8.555 1 85.81 4 ALA B C 1
ATOM 1513 O O . ALA B 1 4 ? -4.254 -23.016 -9.148 1 85.81 4 ALA B O 1
ATOM 1514 N N . ILE B 1 5 ? -2.551 -24.328 -9.039 1 88 5 ILE B N 1
ATOM 1515 C CA . ILE B 1 5 ? -1.987 -23.859 -10.305 1 88 5 ILE B CA 1
ATOM 1516 C C . ILE B 1 5 ? -2.904 -24.266 -11.453 1 88 5 ILE B C 1
ATOM 1518 O O . ILE B 1 5 ? -3.139 -23.469 -12.375 1 88 5 ILE B O 1
ATOM 1522 N N . LYS B 1 6 ? -3.389 -25.453 -11.352 1 91.94 6 LYS B N 1
ATOM 1523 C CA . LYS B 1 6 ? -4.312 -25.938 -12.375 1 91.94 6 LYS B CA 1
ATOM 1524 C C . LYS B 1 6 ? -5.566 -25.078 -12.438 1 91.94 6 LYS B C 1
ATOM 1526 O O . LYS B 1 6 ? -6.027 -24.719 -13.523 1 91.94 6 LYS B O 1
ATOM 1531 N N . GLN B 1 7 ? -6.078 -24.766 -11.32 1 93.38 7 GLN B N 1
ATOM 1532 C CA . GLN B 1 7 ? -7.281 -23.953 -11.258 1 93.38 7 GLN B CA 1
ATOM 1533 C C . GLN B 1 7 ? -7.027 -22.562 -11.836 1 93.38 7 GLN B C 1
ATOM 1535 O O . GLN B 1 7 ? -7.871 -22.016 -12.555 1 93.38 7 GLN B O 1
ATOM 1540 N N . ILE B 1 8 ? -5.898 -21.984 -11.516 1 93.56 8 ILE B N 1
ATOM 1541 C CA . ILE B 1 8 ? -5.531 -20.688 -12.047 1 93.56 8 ILE B CA 1
ATOM 1542 C C . ILE B 1 8 ? -5.449 -20.75 -13.57 1 93.56 8 ILE B C 1
ATOM 1544 O O . ILE B 1 8 ? -5.977 -19.891 -14.266 1 93.56 8 ILE B O 1
ATOM 1548 N N . GLY B 1 9 ? -4.766 -21.812 -13.992 1 94.75 9 GLY B N 1
ATOM 1549 C CA . GLY B 1 9 ? -4.668 -22.016 -15.43 1 94.75 9 GLY B CA 1
ATOM 1550 C C . GLY B 1 9 ? -6.02 -22.078 -16.109 1 94.75 9 GLY B C 1
ATOM 1551 O O . GLY B 1 9 ? -6.234 -21.453 -17.156 1 94.75 9 GLY B O 1
ATOM 1552 N N . GLU B 1 10 ? -6.906 -22.812 -15.547 1 95.44 10 GLU B N 1
ATOM 1553 C CA . GLU B 1 10 ? -8.25 -22.969 -16.094 1 95.44 10 GLU B CA 1
ATOM 1554 C C . GLU B 1 10 ? -8.984 -21.625 -16.125 1 95.44 10 GLU B C 1
ATOM 1556 O O . GLU B 1 10 ? -9.695 -21.328 -17.094 1 95.44 10 GLU B O 1
ATOM 1561 N N . ARG B 1 11 ? -8.852 -20.875 -15.102 1 94.88 11 ARG B N 1
ATOM 1562 C CA . ARG B 1 11 ? -9.484 -19.562 -15.062 1 94.88 11 ARG B CA 1
ATOM 1563 C C . ARG B 1 11 ? -8.93 -18.656 -16.156 1 94.88 11 ARG B C 1
ATOM 1565 O O . ARG B 1 11 ? -9.68 -17.938 -16.812 1 94.88 11 ARG B O 1
ATOM 1572 N N . LEU B 1 12 ? -7.668 -18.719 -16.328 1 95.25 12 LEU B N 1
ATOM 1573 C CA . LEU B 1 12 ? -7.012 -17.922 -17.359 1 95.25 12 LEU B CA 1
ATOM 1574 C C . LEU B 1 12 ? -7.531 -18.281 -18.75 1 95.25 12 LEU B C 1
ATOM 1576 O O . LEU B 1 12 ? -7.906 -17.406 -19.531 1 95.25 12 LEU B O 1
ATOM 1580 N N . LYS B 1 13 ? -7.527 -19.562 -18.969 1 96.12 13 LYS B N 1
ATOM 1581 C CA . LYS B 1 13 ? -8.008 -20.047 -20.266 1 96.12 13 LYS B CA 1
ATOM 1582 C C . LYS B 1 13 ? -9.469 -19.656 -20.484 1 96.12 13 LYS B C 1
ATOM 1584 O O . LYS B 1 13 ? -9.828 -19.141 -21.547 1 96.12 13 LYS B O 1
ATOM 1589 N N . GLY B 1 14 ? -10.242 -19.922 -19.516 1 95.56 14 GLY B N 1
ATOM 1590 C CA . GLY B 1 14 ? -11.648 -19.594 -19.609 1 95.56 14 GLY B CA 1
ATOM 1591 C C . GLY B 1 14 ? -11.906 -18.125 -19.906 1 95.56 14 GLY B C 1
ATOM 1592 O O . GLY B 1 14 ? -12.695 -17.781 -20.781 1 95.56 14 GLY B O 1
ATOM 1593 N N . LEU B 1 15 ? -11.273 -17.281 -19.188 1 92.62 15 LEU B N 1
ATOM 1594 C CA . LEU B 1 15 ? -11.445 -15.844 -19.359 1 92.62 15 LEU B CA 1
ATOM 1595 C C . LEU B 1 15 ? -10.953 -15.406 -20.734 1 92.62 15 LEU B C 1
ATOM 1597 O O . LEU B 1 15 ? -11.602 -14.594 -21.406 1 92.62 15 LEU B O 1
ATOM 1601 N N . ARG B 1 16 ? -9.773 -15.891 -21.125 1 95.06 16 ARG B N 1
ATOM 1602 C CA . ARG B 1 16 ? -9.227 -15.578 -22.438 1 95.06 16 ARG B CA 1
ATOM 1603 C C . ARG B 1 16 ? -10.203 -15.953 -23.547 1 95.06 16 ARG B C 1
ATOM 1605 O O . ARG B 1 16 ? -10.43 -15.18 -24.469 1 95.06 16 ARG B O 1
ATOM 1612 N N . GLU B 1 17 ? -10.812 -17.078 -23.422 1 95.88 17 GLU B N 1
ATOM 1613 C CA . GLU B 1 17 ? -11.742 -17.578 -24.438 1 95.88 17 GLU B CA 1
ATOM 1614 C C . GLU B 1 17 ? -13.039 -16.766 -24.453 1 95.88 17 GLU B C 1
ATOM 1616 O O . GLU B 1 17 ? -13.547 -16.406 -25.516 1 95.88 17 GLU B O 1
ATOM 1621 N N . VAL B 1 18 ? -13.523 -16.469 -23.328 1 94.44 18 VAL B N 1
ATOM 1622 C CA . VAL B 1 18 ? -14.766 -15.719 -23.203 1 94.44 18 VAL B CA 1
ATOM 1623 C C . VAL B 1 18 ? -14.578 -14.32 -23.797 1 94.44 18 VAL B C 1
ATOM 1625 O O . VAL B 1 18 ? -15.484 -13.789 -24.438 1 94.44 18 VAL B O 1
ATOM 1628 N N . LEU B 1 19 ? -13.414 -13.805 -23.609 1 93.81 19 LEU B N 1
ATOM 1629 C CA . LEU B 1 19 ? -13.133 -12.453 -24.078 1 93.81 19 LEU B CA 1
ATOM 1630 C C . LEU B 1 19 ? -12.547 -12.469 -25.484 1 93.81 19 LEU B C 1
ATOM 1632 O O . LEU B 1 19 ? -12.188 -11.422 -26.031 1 93.81 19 LEU B O 1
ATOM 1636 N N . ASN B 1 20 ? -12.383 -13.656 -26.078 1 95.62 20 ASN B N 1
ATOM 1637 C CA . ASN B 1 20 ? -11.867 -13.867 -27.422 1 95.62 20 ASN B CA 1
ATOM 1638 C C . ASN B 1 20 ? -10.469 -13.289 -27.594 1 95.62 20 ASN B C 1
ATOM 1640 O O . ASN B 1 20 ? -10.172 -12.633 -28.578 1 95.62 20 ASN B O 1
ATOM 1644 N N . ILE B 1 21 ? -9.672 -13.477 -26.625 1 95.69 21 ILE B N 1
ATOM 1645 C CA . ILE B 1 21 ? -8.281 -13.039 -26.656 1 95.69 21 ILE B CA 1
ATOM 1646 C C . ILE B 1 21 ? -7.395 -14.188 -27.125 1 95.69 21 ILE B C 1
ATOM 1648 O O . ILE B 1 21 ? -7.422 -15.281 -26.547 1 95.69 21 ILE B O 1
ATOM 1652 N N . PRO B 1 22 ? -6.656 -13.945 -28.188 1 97.06 22 PRO B N 1
ATOM 1653 C CA . PRO B 1 22 ? -5.727 -14.992 -28.609 1 97.06 22 PRO B CA 1
ATOM 1654 C C . PRO B 1 22 ? -4.652 -15.281 -27.562 1 97.06 22 PRO B C 1
ATOM 1656 O O . PRO B 1 22 ? -4.168 -14.367 -26.906 1 97.06 22 PRO B O 1
ATOM 1659 N N . ALA B 1 23 ? -4.262 -16.516 -27.484 1 97.12 23 ALA B N 1
ATOM 1660 C CA . ALA B 1 23 ? -3.227 -16.922 -26.531 1 97.12 23 ALA B CA 1
ATOM 1661 C C . ALA B 1 23 ? -1.906 -16.219 -26.828 1 97.12 23 ALA B C 1
ATOM 1663 O O . ALA B 1 23 ? -1.165 -15.859 -25.906 1 97.12 23 ALA B O 1
ATOM 1664 N N . GLU B 1 24 ? -1.623 -16 -28.062 1 97.31 24 GLU B N 1
ATOM 1665 C CA . GLU B 1 24 ? -0.399 -15.328 -28.5 1 97.31 24 GLU B CA 1
ATOM 1666 C C . GLU B 1 24 ? -0.31 -13.914 -27.922 1 97.31 24 GLU B C 1
ATOM 1668 O O . GLU B 1 24 ? 0.776 -13.453 -27.562 1 97.31 24 GLU B O 1
ATOM 1673 N N . GLU B 1 25 ? -1.375 -13.281 -27.844 1 96.88 25 GLU B N 1
ATOM 1674 C CA . GLU B 1 25 ? -1.412 -11.922 -27.312 1 96.88 25 GLU B CA 1
ATOM 1675 C C . GLU B 1 25 ? -1.054 -11.898 -25.828 1 96.88 25 GLU B C 1
ATOM 1677 O O . GLU B 1 25 ? -0.307 -11.023 -25.375 1 96.88 25 GLU B O 1
ATOM 1682 N N . VAL B 1 26 ? -1.589 -12.828 -25.078 1 96.19 26 VAL B N 1
ATOM 1683 C CA . VAL B 1 26 ? -1.306 -12.898 -23.656 1 96.19 26 VAL B CA 1
ATOM 1684 C C . VAL B 1 26 ? 0.163 -13.258 -23.438 1 96.19 26 VAL B C 1
ATOM 1686 O O . VAL B 1 26 ? 0.821 -12.695 -22.547 1 96.19 26 VAL B O 1
ATOM 1689 N N . ALA B 1 27 ? 0.639 -14.156 -24.219 1 95.94 27 ALA B N 1
ATOM 1690 C CA . ALA B 1 27 ? 2.045 -14.539 -24.125 1 95.94 27 ALA B CA 1
ATOM 1691 C C . ALA B 1 27 ? 2.959 -13.344 -24.375 1 95.94 27 ALA B C 1
ATOM 1693 O O . ALA B 1 27 ? 3.936 -13.148 -23.641 1 95.94 27 ALA B O 1
ATOM 1694 N N . GLU B 1 28 ? 2.643 -12.586 -25.375 1 95.12 28 GLU B N 1
ATOM 1695 C CA . GLU B 1 28 ? 3.408 -11.383 -25.688 1 95.12 28 GLU B CA 1
ATOM 1696 C C . GLU B 1 28 ? 3.365 -10.383 -24.531 1 95.12 28 GLU B C 1
ATOM 1698 O O . GLU B 1 28 ? 4.391 -9.797 -24.172 1 95.12 28 GLU B O 1
ATOM 1703 N N . LEU B 1 29 ? 2.174 -10.234 -24 1 92.06 29 LEU B N 1
ATOM 1704 C CA . LEU B 1 29 ? 2 -9.344 -22.859 1 92.06 29 LEU B CA 1
ATOM 1705 C C . LEU B 1 29 ? 2.922 -9.742 -21.719 1 92.06 29 LEU B C 1
ATOM 1707 O O . LEU B 1 29 ? 3.52 -8.875 -21.062 1 92.06 29 LEU B O 1
ATOM 1711 N N . CYS B 1 30 ? 3.035 -11 -21.516 1 91.88 30 CYS B N 1
ATOM 1712 C CA . CYS B 1 30 ? 3.795 -11.531 -20.391 1 91.88 30 CYS B CA 1
ATOM 1713 C C . CYS B 1 30 ? 5.254 -11.742 -20.766 1 91.88 30 CYS B C 1
ATOM 1715 O O . CYS B 1 30 ? 6.059 -12.164 -19.938 1 91.88 30 CYS B O 1
ATOM 1717 N N . GLU B 1 31 ? 5.566 -11.508 -22.031 1 90.06 31 GLU B N 1
ATOM 1718 C CA . GLU B 1 31 ? 6.93 -11.648 -22.547 1 90.06 31 GLU B CA 1
ATOM 1719 C C . GLU B 1 31 ? 7.441 -13.078 -22.359 1 90.06 31 GLU B C 1
ATOM 1721 O O . GLU B 1 31 ? 8.555 -13.281 -21.875 1 90.06 31 GLU B O 1
ATOM 1726 N N . ILE B 1 32 ? 6.625 -14 -22.688 1 92.75 32 ILE B N 1
ATOM 1727 C CA . ILE B 1 32 ? 6.992 -15.406 -22.672 1 92.75 32 ILE B CA 1
ATOM 1728 C C . ILE B 1 32 ? 6.594 -16.062 -24 1 92.75 32 ILE B C 1
ATOM 1730 O O . ILE B 1 32 ? 5.879 -15.453 -24.797 1 92.75 32 ILE B O 1
ATOM 1734 N N . SER B 1 33 ? 7.098 -17.25 -24.188 1 95.81 33 SER B N 1
ATOM 1735 C CA . SER B 1 33 ? 6.738 -17.969 -25.406 1 95.81 33 SER B CA 1
ATOM 1736 C C . SER B 1 33 ? 5.297 -18.469 -25.344 1 95.81 33 SER B C 1
ATOM 1738 O O . SER B 1 33 ? 4.746 -18.656 -24.25 1 95.81 33 SER B O 1
ATOM 1740 N N . LEU B 1 34 ? 4.754 -18.609 -26.562 1 97.19 34 LEU B N 1
ATOM 1741 C CA . LEU B 1 34 ? 3.412 -19.172 -26.641 1 97.19 34 LEU B CA 1
ATOM 1742 C C . LEU B 1 34 ? 3.365 -20.562 -26 1 97.19 34 LEU B C 1
ATOM 1744 O O . LEU B 1 34 ? 2.41 -20.875 -25.281 1 97.19 34 LEU B O 1
ATOM 1748 N N . GLU B 1 35 ? 4.352 -21.297 -26.203 1 97.44 35 GLU B N 1
ATOM 1749 C CA . GLU B 1 35 ? 4.43 -22.641 -25.625 1 97.44 35 GLU B CA 1
ATOM 1750 C C . GLU B 1 35 ? 4.367 -22.594 -24.094 1 97.44 35 GLU B C 1
ATOM 1752 O O . GLU B 1 35 ? 3.629 -23.359 -23.484 1 97.44 35 GLU B O 1
ATOM 1757 N N . HIS B 1 36 ? 5.094 -21.75 -23.547 1 95.88 36 HIS B N 1
ATOM 1758 C CA . HIS B 1 36 ? 5.113 -21.609 -22.094 1 95.88 36 HIS B CA 1
ATOM 1759 C C . HIS B 1 36 ? 3.76 -21.141 -21.562 1 95.88 36 HIS B C 1
ATOM 1761 O O . HIS B 1 36 ? 3.285 -21.641 -20.531 1 95.88 36 HIS B O 1
ATOM 1767 N N . TYR B 1 37 ? 3.203 -20.172 -22.234 1 96.5 37 TYR B N 1
ATOM 1768 C CA . TYR B 1 37 ? 1.897 -19.688 -21.812 1 96.5 37 TYR B CA 1
ATOM 1769 C C . TYR B 1 37 ? 0.863 -20.797 -21.812 1 96.5 37 TYR B C 1
ATOM 1771 O O . TYR B 1 37 ? 0.044 -20.906 -20.891 1 96.5 37 TYR B O 1
ATOM 1779 N N . LEU B 1 38 ? 0.876 -21.594 -22.828 1 96.88 38 LEU B N 1
ATOM 1780 C CA . LEU B 1 38 ? -0.074 -22.703 -22.938 1 96.88 38 LEU B CA 1
ATOM 1781 C C . LEU B 1 38 ? 0.137 -23.703 -21.797 1 96.88 38 LEU B C 1
ATOM 1783 O O . LEU B 1 38 ? -0.82 -24.312 -21.312 1 96.88 38 LEU B O 1
ATOM 1787 N N . LYS B 1 39 ? 1.335 -23.844 -21.344 1 96.38 39 LYS B N 1
ATOM 1788 C CA . LYS B 1 39 ? 1.621 -24.688 -20.188 1 96.38 39 LYS B CA 1
ATOM 1789 C C . LYS B 1 39 ? 1.011 -24.094 -18.922 1 96.38 39 LYS B C 1
ATOM 1791 O O . LYS B 1 39 ? 0.588 -24.844 -18.031 1 96.38 39 LYS B O 1
ATOM 1796 N N . ILE B 1 40 ? 1.027 -22.812 -18.812 1 94.25 40 ILE B N 1
ATOM 1797 C CA . ILE B 1 40 ? 0.393 -22.141 -17.688 1 94.25 40 ILE B CA 1
ATOM 1798 C C . ILE B 1 40 ? -1.106 -22.422 -17.688 1 94.25 40 ILE B C 1
ATOM 1800 O O . ILE B 1 40 ? -1.673 -22.812 -16.672 1 94.25 40 ILE B O 1
ATOM 1804 N N . GLU B 1 41 ? -1.737 -22.344 -18.875 1 96.25 41 GLU B N 1
ATOM 1805 C CA . GLU B 1 41 ? -3.176 -22.578 -18.969 1 96.25 41 GLU B CA 1
ATOM 1806 C C . GLU B 1 41 ? -3.533 -24.016 -18.625 1 96.25 41 GLU B C 1
ATOM 1808 O O . GLU B 1 41 ? -4.613 -24.281 -18.094 1 96.25 41 GLU B O 1
ATOM 1813 N N . SER B 1 42 ? -2.645 -24.891 -18.922 1 94.81 42 SER B N 1
ATOM 1814 C CA . SER B 1 42 ? -2.918 -26.312 -18.672 1 94.81 42 SER B CA 1
ATOM 1815 C C . SER B 1 42 ? -2.516 -26.719 -17.266 1 94.81 42 SER B C 1
ATOM 1817 O O . SER B 1 42 ? -2.721 -27.859 -16.859 1 94.81 42 SER B O 1
ATOM 1819 N N . GLY B 1 43 ? -1.912 -25.797 -16.531 1 92 43 GLY B N 1
ATOM 1820 C CA . GLY B 1 43 ? -1.53 -26.078 -15.156 1 92 43 GLY B CA 1
ATOM 1821 C C . GLY B 1 43 ? -0.16 -26.719 -15.039 1 92 43 GLY B C 1
ATOM 1822 O O . GLY B 1 43 ? 0.235 -27.141 -13.945 1 92 43 GLY B O 1
ATOM 1823 N N . GLU B 1 44 ? 0.574 -26.75 -16.078 1 92.31 44 GLU B N 1
ATOM 1824 C CA . GLU B 1 44 ? 1.882 -27.406 -16.078 1 92.31 44 GLU B CA 1
ATOM 1825 C C . GLU B 1 44 ? 2.988 -26.422 -15.711 1 92.31 44 GLU B C 1
ATOM 1827 O O . GLU B 1 44 ? 4.125 -26.828 -15.445 1 92.31 44 GLU B O 1
ATOM 1832 N N . ALA B 1 45 ? 2.693 -25.188 -15.82 1 90 45 ALA B N 1
ATOM 1833 C CA . ALA B 1 45 ? 3.617 -24.125 -15.406 1 90 45 ALA B CA 1
ATOM 1834 C C . ALA B 1 45 ? 2.939 -23.141 -14.453 1 90 45 ALA B C 1
ATOM 1836 O O . ALA B 1 45 ? 1.748 -22.859 -14.602 1 90 45 ALA B O 1
ATOM 1837 N N . ASP B 1 46 ? 3.68 -22.641 -13.539 1 86.88 46 ASP B N 1
ATOM 1838 C CA . ASP B 1 46 ? 3.193 -21.688 -12.555 1 86.88 46 ASP B CA 1
ATOM 1839 C C . ASP B 1 46 ? 3.268 -20.266 -13.094 1 86.88 46 ASP B C 1
ATOM 1841 O O . ASP B 1 46 ? 4.348 -19.781 -13.438 1 86.88 46 ASP B O 1
ATOM 1845 N N . PRO B 1 47 ? 2.021 -19.719 -13.195 1 88.25 47 PRO B N 1
ATOM 1846 C CA . PRO B 1 47 ? 2.117 -18.297 -13.531 1 88.25 47 PRO B CA 1
ATOM 1847 C C . PRO B 1 47 ? 2.523 -17.438 -12.336 1 88.25 47 PRO B C 1
ATOM 1849 O O . PRO B 1 47 ? 1.957 -17.578 -11.25 1 88.25 47 PRO B O 1
ATOM 1852 N N . SER B 1 48 ? 3.562 -16.75 -12.359 1 83.31 48 SER B N 1
ATOM 1853 C CA . SER B 1 48 ? 3.947 -15.852 -11.281 1 83.31 48 SER B CA 1
ATOM 1854 C C . SER B 1 48 ? 2.846 -14.844 -10.984 1 83.31 48 SER B C 1
ATOM 1856 O O . SER B 1 48 ? 2.037 -14.523 -11.859 1 83.31 48 SER B O 1
ATOM 1858 N N . VAL B 1 49 ? 2.727 -14.414 -9.672 1 85.5 49 VAL B N 1
ATOM 1859 C CA . VAL B 1 49 ? 1.76 -13.391 -9.289 1 85.5 49 VAL B CA 1
ATOM 1860 C C . VAL B 1 49 ? 1.968 -12.141 -10.148 1 85.5 49 VAL B C 1
ATOM 1862 O O . VAL B 1 49 ? 1.005 -11.461 -10.508 1 85.5 49 VAL B O 1
ATOM 1865 N N . TYR B 1 50 ? 3.1 -11.953 -10.57 1 82.12 50 TYR B N 1
ATOM 1866 C CA . TYR B 1 50 ? 3.447 -10.789 -11.375 1 82.12 50 TYR B CA 1
ATOM 1867 C C . TYR B 1 50 ? 2.85 -10.891 -12.773 1 82.12 50 TYR B C 1
ATOM 1869 O O . TYR B 1 50 ? 2.297 -9.922 -13.289 1 82.12 50 TYR B O 1
ATOM 1877 N N . ARG B 1 51 ? 2.945 -12.055 -13.359 1 87.94 51 ARG B N 1
ATOM 1878 C CA . ARG B 1 51 ? 2.33 -12.266 -14.664 1 87.94 51 ARG B CA 1
ATOM 1879 C C . ARG B 1 51 ? 0.815 -12.109 -14.594 1 87.94 51 ARG B C 1
ATOM 1881 O O . ARG B 1 51 ? 0.203 -11.5 -15.469 1 87.94 51 ARG B O 1
ATOM 1888 N N . LEU B 1 52 ? 0.322 -12.648 -13.523 1 92 52 LEU B N 1
ATOM 1889 C CA . LEU B 1 52 ? -1.119 -12.531 -13.328 1 92 52 LEU B CA 1
ATOM 1890 C C . LEU B 1 52 ? -1.527 -11.07 -13.148 1 92 52 LEU B C 1
ATOM 1892 O O . LEU B 1 52 ? -2.59 -10.656 -13.617 1 92 52 LEU B O 1
ATOM 1896 N N . SER B 1 53 ? -0.693 -10.328 -12.523 1 89.31 53 SER B N 1
ATOM 1897 C CA . SER B 1 53 ? -0.955 -8.906 -12.336 1 89.31 53 SER B CA 1
ATOM 1898 C C . SER B 1 53 ? -0.95 -8.164 -13.672 1 89.31 53 SER B C 1
ATOM 1900 O O . SER B 1 53 ? -1.767 -7.266 -13.891 1 89.31 53 SER B O 1
ATOM 1902 N N . LYS B 1 54 ? -0.051 -8.508 -14.523 1 88.69 54 LYS B N 1
ATOM 1903 C CA . LYS B 1 54 ? 0.005 -7.914 -15.852 1 88.69 54 LYS B CA 1
ATOM 1904 C C . LYS B 1 54 ? -1.284 -8.18 -16.625 1 88.69 54 LYS B C 1
ATOM 1906 O O . LYS B 1 54 ? -1.853 -7.258 -17.219 1 88.69 54 LYS B O 1
ATOM 1911 N N . ILE B 1 55 ? -1.662 -9.375 -16.578 1 92.44 55 ILE B N 1
ATOM 1912 C CA . ILE B 1 55 ? -2.885 -9.781 -17.266 1 92.44 55 ILE B CA 1
ATOM 1913 C C . ILE B 1 55 ? -4.082 -9.039 -16.672 1 92.44 55 ILE B C 1
ATOM 1915 O O . ILE B 1 55 ? -4.918 -8.516 -17.406 1 92.44 55 ILE B O 1
ATOM 1919 N N . SER B 1 56 ? -4.133 -9.031 -15.383 1 92.06 56 SER B N 1
ATOM 1920 C CA . SER B 1 56 ? -5.184 -8.336 -14.648 1 92.06 56 SER B CA 1
ATOM 1921 C C . SER B 1 56 ? -5.301 -6.883 -15.094 1 92.06 56 SER B C 1
ATOM 1923 O O . SER B 1 56 ? -6.391 -6.422 -15.445 1 92.06 56 SER B O 1
ATOM 1925 N N . LYS B 1 57 ? -4.277 -6.184 -15.164 1 87.62 57 LYS B N 1
ATOM 1926 C CA . LYS B 1 57 ? -4.25 -4.762 -15.5 1 87.62 57 LYS B CA 1
ATOM 1927 C C . LYS B 1 57 ? -4.625 -4.535 -16.953 1 87.62 57 LYS B C 1
ATOM 1929 O O . LYS B 1 57 ? -5.41 -3.635 -17.266 1 87.62 57 LYS B O 1
ATOM 1934 N N . ARG B 1 58 ? -4.117 -5.344 -17.812 1 90.56 58 ARG B N 1
ATOM 1935 C CA . ARG B 1 58 ? -4.324 -5.172 -19.25 1 90.56 58 ARG B CA 1
ATOM 1936 C C . ARG B 1 58 ? -5.785 -5.395 -19.609 1 90.56 58 ARG B C 1
ATOM 1938 O O . ARG B 1 58 ? -6.328 -4.691 -20.469 1 90.56 58 ARG B O 1
ATOM 1945 N N . TYR B 1 59 ? -6.402 -6.312 -18.969 1 92.44 59 TYR B N 1
ATOM 1946 C CA . TYR B 1 59 ? -7.711 -6.73 -19.453 1 92.44 59 TYR B CA 1
ATOM 1947 C C . TYR B 1 59 ? -8.805 -6.348 -18.469 1 92.44 59 TYR B C 1
ATOM 1949 O O . TYR B 1 59 ? -9.977 -6.684 -18.672 1 92.44 59 TYR B O 1
ATOM 1957 N N . GLY B 1 60 ? -8.406 -5.742 -17.391 1 88.88 60 GLY B N 1
ATOM 1958 C CA . GLY B 1 60 ? -9.375 -5.238 -16.438 1 88.88 60 GLY B CA 1
ATOM 1959 C C . GLY B 1 60 ? -10.023 -6.336 -15.602 1 88.88 60 GLY B C 1
ATOM 1960 O O . GLY B 1 60 ? -11.219 -6.285 -15.32 1 88.88 60 GLY B O 1
ATOM 1961 N N . ILE B 1 61 ? -9.305 -7.355 -15.406 1 89.5 61 ILE B N 1
ATOM 1962 C CA . ILE B 1 61 ? -9.742 -8.453 -14.547 1 89.5 61 ILE B CA 1
ATOM 1963 C C . ILE B 1 61 ? -9.078 -8.344 -13.18 1 89.5 61 ILE B C 1
ATOM 1965 O O . ILE B 1 61 ? -7.859 -8.172 -13.086 1 89.5 61 ILE B O 1
ATOM 1969 N N . ASP B 1 62 ? -9.867 -8.414 -12.141 1 90.75 62 ASP B N 1
ATOM 1970 C CA . ASP B 1 62 ? -9.289 -8.328 -10.805 1 90.75 62 ASP B CA 1
ATOM 1971 C C . ASP B 1 62 ? -8.32 -9.477 -10.547 1 90.75 62 ASP B C 1
ATOM 1973 O O . ASP B 1 62 ? -8.625 -10.633 -10.859 1 90.75 62 ASP B O 1
ATOM 1977 N N . LEU B 1 63 ? -7.203 -9.195 -10.023 1 92 63 LEU B N 1
ATOM 1978 C CA . LEU B 1 63 ? -6.168 -10.188 -9.742 1 92 63 LEU B CA 1
ATOM 1979 C C . LEU B 1 63 ? -6.723 -11.32 -8.883 1 92 63 LEU B C 1
ATOM 1981 O O . LEU B 1 63 ? -6.348 -12.477 -9.062 1 92 63 LEU B O 1
ATOM 1985 N N . ASP B 1 64 ? -7.629 -11 -8.016 1 92.62 64 ASP B N 1
ATOM 1986 C CA . ASP B 1 64 ? -8.164 -12 -7.098 1 92.62 64 ASP B CA 1
ATOM 1987 C C . ASP B 1 64 ? -9.07 -12.984 -7.824 1 92.62 64 ASP B C 1
ATOM 1989 O O . ASP B 1 64 ? -9.219 -14.133 -7.395 1 92.62 64 ASP B O 1
ATOM 1993 N N . VAL B 1 65 ? -9.695 -12.547 -8.852 1 92.75 65 VAL B N 1
ATOM 1994 C CA . VAL B 1 65 ? -10.461 -13.461 -9.688 1 92.75 65 VAL B CA 1
ATOM 1995 C C . VAL B 1 65 ? -9.531 -14.508 -10.305 1 92.75 65 VAL B C 1
ATOM 1997 O O . VAL B 1 65 ? -9.836 -15.703 -10.281 1 92.75 65 VAL B O 1
ATOM 2000 N N . LEU B 1 66 ? -8.438 -14.109 -10.758 1 92.75 66 LEU B N 1
ATOM 2001 C CA . LEU B 1 66 ? -7.473 -15 -11.391 1 92.75 66 LEU B CA 1
ATOM 2002 C C . LEU B 1 66 ? -6.84 -15.93 -10.359 1 92.75 66 LEU B C 1
ATOM 2004 O O . LEU B 1 66 ? -6.711 -17.141 -10.594 1 92.75 66 LEU B O 1
ATOM 2008 N N . LEU B 1 67 ? -6.508 -15.406 -9.211 1 91.94 67 LEU B N 1
ATOM 2009 C CA . LEU B 1 67 ? -5.758 -16.156 -8.203 1 91.94 67 LEU B CA 1
ATOM 2010 C C . LEU B 1 67 ? -6.676 -17.094 -7.426 1 91.94 67 LEU B C 1
ATOM 2012 O O . LEU B 1 67 ? -6.305 -18.219 -7.129 1 91.94 67 LEU B O 1
ATOM 2016 N N . PHE B 1 68 ? -7.93 -16.547 -7.117 1 91.25 68 PHE B N 1
ATOM 2017 C CA . PHE B 1 68 ? -8.727 -17.25 -6.129 1 91.25 68 PHE B CA 1
ATOM 2018 C C . PHE B 1 68 ? -10.109 -17.578 -6.684 1 91.25 68 PHE B C 1
ATOM 2020 O O . PHE B 1 68 ? -10.891 -18.297 -6.047 1 91.25 68 PHE B O 1
ATOM 2027 N N . GLY B 1 69 ? -10.438 -17.094 -7.793 1 90.31 69 GLY B N 1
ATOM 2028 C CA . GLY B 1 69 ? -11.766 -17.297 -8.344 1 90.31 69 GLY B CA 1
ATOM 2029 C C . GLY B 1 69 ? -12.844 -16.531 -7.602 1 90.31 69 GLY B C 1
ATOM 2030 O O . GLY B 1 69 ? -14.023 -16.906 -7.66 1 90.31 69 GLY B O 1
ATOM 2031 N N . GLU B 1 70 ? -12.414 -15.555 -6.867 1 88.62 70 GLU B N 1
ATOM 2032 C CA . GLU B 1 70 ? -13.344 -14.758 -6.066 1 88.62 70 GLU B CA 1
ATOM 2033 C C . GLU B 1 70 ? -13.594 -13.398 -6.703 1 88.62 70 GLU B C 1
ATOM 2035 O O . GLU B 1 70 ? -12.648 -12.633 -6.934 1 88.62 70 GLU B O 1
ATOM 2040 N N . GLU B 1 71 ? -14.797 -13.086 -6.961 1 89.5 71 GLU B N 1
ATOM 2041 C CA . GLU B 1 71 ? -15.172 -11.781 -7.512 1 89.5 71 GLU B CA 1
ATOM 2042 C C . GLU B 1 71 ? -15.414 -10.758 -6.406 1 89.5 71 GLU B C 1
ATOM 2044 O O . GLU B 1 71 ? -16.25 -10.984 -5.523 1 89.5 71 GLU B O 1
ATOM 2049 N N . PRO B 1 72 ? -14.719 -9.742 -6.465 1 91.69 72 PRO B N 1
ATOM 2050 C CA . PRO B 1 72 ? -14.984 -8.703 -5.461 1 91.69 72 PRO B CA 1
ATOM 2051 C C . PRO B 1 72 ? -16.328 -8.023 -5.66 1 91.69 72 PRO B C 1
ATOM 2053 O O . PRO B 1 72 ? -16.75 -7.793 -6.797 1 91.69 72 PRO B O 1
ATOM 2056 N N . ARG B 1 73 ? -16.953 -7.703 -4.488 1 90.88 73 ARG B N 1
ATOM 2057 C CA . ARG B 1 73 ? -18.297 -7.168 -4.613 1 90.88 73 ARG B CA 1
ATOM 2058 C C . ARG B 1 73 ? -18.453 -5.867 -3.828 1 90.88 73 ARG B C 1
ATOM 2060 O O . ARG B 1 73 ? -19.391 -5.109 -4.047 1 90.88 73 ARG B O 1
ATOM 2067 N N . MET B 1 74 ? -17.516 -5.543 -2.988 1 93.56 74 MET B N 1
ATOM 2068 C CA . MET B 1 74 ? -17.672 -4.371 -2.131 1 93.56 74 MET B CA 1
ATOM 2069 C C . MET B 1 74 ? -17.047 -3.143 -2.773 1 93.56 74 MET B C 1
ATOM 2071 O O . MET B 1 74 ? -16.031 -3.248 -3.463 1 93.56 74 MET B O 1
ATOM 2075 N N . LYS B 1 75 ? -17.578 -1.925 -2.576 1 93 75 LYS B N 1
ATOM 2076 C CA . LYS B 1 75 ? -17.047 -0.7 -3.156 1 93 75 LYS B CA 1
ATOM 2077 C C . LYS B 1 75 ? -16.766 0.345 -2.078 1 93 75 LYS B C 1
ATOM 2079 O O . LYS B 1 75 ? -15.93 1.229 -2.262 1 93 75 LYS B O 1
ATOM 2084 N N . GLY B 1 76 ? -17.531 0.31 -0.949 1 95.62 76 GLY B N 1
ATOM 2085 C CA . GLY B 1 76 ? -17.328 1.292 0.106 1 95.62 76 GLY B CA 1
ATOM 2086 C C . GLY B 1 76 ? -16.141 0.983 0.997 1 95.62 76 GLY B C 1
ATOM 2087 O O . GLY B 1 76 ? -15.312 1.854 1.254 1 95.62 76 GLY B O 1
ATOM 2088 N N . TYR B 1 77 ? -16.109 -0.163 1.43 1 97.75 77 TYR B N 1
ATOM 2089 C CA . TYR B 1 77 ? -15.008 -0.642 2.252 1 97.75 77 TYR B CA 1
ATOM 2090 C C . TYR B 1 77 ? -14.984 -2.164 2.303 1 97.75 77 TYR B C 1
ATOM 2092 O O . TYR B 1 77 ? -15.984 -2.816 1.978 1 97.75 77 TYR B O 1
ATOM 2100 N N . TYR B 1 78 ? -13.922 -2.748 2.693 1 98.12 78 TYR B N 1
ATOM 2101 C CA . TYR B 1 78 ? -13.773 -4.184 2.906 1 98.12 78 TYR B CA 1
ATOM 2102 C C . TYR B 1 78 ? -12.75 -4.465 4 1 98.12 78 TYR B C 1
ATOM 2104 O O . TYR B 1 78 ? -11.602 -4.023 3.92 1 98.12 78 TYR B O 1
ATOM 2112 N N . VAL B 1 79 ? -13.18 -5.18 5.008 1 98.5 79 VAL B N 1
ATOM 2113 C CA . VAL B 1 79 ? -12.312 -5.551 6.121 1 98.5 79 VAL B CA 1
ATOM 2114 C C . VAL B 1 79 ? -11.812 -6.98 5.93 1 98.5 79 VAL B C 1
ATOM 2116 O O . VAL B 1 79 ? -12.586 -7.879 5.59 1 98.5 79 VAL B O 1
ATOM 2119 N N . THR B 1 80 ? -10.547 -7.188 6.031 1 98.56 80 THR B N 1
ATOM 2120 C CA . THR B 1 80 ? -9.961 -8.516 6.152 1 98.56 80 THR B CA 1
ATOM 2121 C C . THR B 1 80 ? -9.453 -8.758 7.574 1 98.56 80 THR B C 1
ATOM 2123 O O . THR B 1 80 ? -8.531 -8.078 8.031 1 98.56 80 THR B O 1
ATOM 2126 N N . ARG B 1 81 ? -10.07 -9.703 8.227 1 98.69 81 ARG B N 1
ATOM 2127 C CA . ARG B 1 81 ? -9.625 -10.062 9.57 1 98.69 81 ARG B CA 1
ATOM 2128 C C . ARG B 1 81 ? -8.328 -10.859 9.523 1 98.69 81 ARG B C 1
ATOM 2130 O O . ARG B 1 81 ? -8.07 -11.578 8.555 1 98.69 81 ARG B O 1
ATOM 2137 N N . LYS B 1 82 ? -7.574 -10.727 10.617 1 98.38 82 LYS B N 1
ATOM 2138 C CA . LYS B 1 82 ? -6.281 -11.398 10.711 1 98.38 82 LYS B CA 1
ATOM 2139 C C . LYS B 1 82 ? -6.398 -12.867 10.305 1 98.38 82 LYS B C 1
ATOM 2141 O O . LYS B 1 82 ? -7.172 -13.625 10.898 1 98.38 82 LYS B O 1
ATOM 2146 N N . GLY B 1 83 ? -5.582 -13.242 9.32 1 97 83 GLY B N 1
ATOM 2147 C CA . GLY B 1 83 ? -5.477 -14.641 8.945 1 97 83 GLY B CA 1
ATOM 2148 C C . GLY B 1 83 ? -6.688 -15.148 8.188 1 97 83 GLY B C 1
ATOM 2149 O O . GLY B 1 83 ? -6.828 -16.359 7.969 1 97 83 GLY B O 1
ATOM 2150 N N . GLN B 1 84 ? -7.559 -14.273 7.719 1 97.06 84 GLN B N 1
ATOM 2151 C CA . GLN B 1 84 ? -8.797 -14.734 7.098 1 97.06 84 GLN B CA 1
ATOM 2152 C C . GLN B 1 84 ? -8.797 -14.461 5.598 1 97.06 84 GLN B C 1
ATOM 2154 O O . GLN B 1 84 ? -9.758 -14.797 4.898 1 97.06 84 GLN B O 1
ATOM 2159 N N . GLY B 1 85 ? -7.793 -13.875 5.094 1 96.75 85 GLY B N 1
ATOM 2160 C CA . GLY B 1 85 ? -7.699 -13.711 3.65 1 96.75 85 GLY B CA 1
ATOM 2161 C C . GLY B 1 85 ? -7.398 -15.008 2.924 1 96.75 85 GLY B C 1
ATOM 2162 O O . GLY B 1 85 ? -6.738 -15.898 3.471 1 96.75 85 GLY B O 1
ATOM 2163 N N . PRO B 1 86 ? -7.91 -15.141 1.721 1 95.56 86 PRO B N 1
ATOM 2164 C CA . PRO B 1 86 ? -7.555 -16.344 0.969 1 95.56 86 PRO B CA 1
ATOM 2165 C C . PRO B 1 86 ? -6.051 -16.484 0.746 1 95.56 86 PRO B C 1
ATOM 2167 O O . PRO B 1 86 ? -5.363 -15.484 0.522 1 95.56 86 PRO B O 1
ATOM 2170 N N . GLU B 1 87 ? -5.59 -17.703 0.793 1 93.94 87 GLU B N 1
ATOM 2171 C CA . GLU B 1 87 ? -4.16 -17.984 0.682 1 93.94 87 GLU B CA 1
ATOM 2172 C C . GLU B 1 87 ? -3.865 -18.859 -0.525 1 93.94 87 GLU B C 1
ATOM 2174 O O . GLU B 1 87 ? -4.719 -19.641 -0.953 1 93.94 87 GLU B O 1
ATOM 2179 N N . ILE B 1 88 ? -2.654 -18.656 -1.042 1 88.44 88 ILE B N 1
ATOM 2180 C CA . ILE B 1 88 ? -2.17 -19.531 -2.104 1 88.44 88 ILE B CA 1
ATOM 2181 C C . ILE B 1 88 ? -0.668 -19.766 -1.941 1 88.44 88 ILE B C 1
ATOM 2183 O O . ILE B 1 88 ? 0.077 -18.828 -1.642 1 88.44 88 ILE B O 1
ATOM 2187 N N . GLU B 1 89 ? -0.27 -20.953 -2.01 1 86.81 89 GLU B N 1
ATOM 2188 C CA . GLU B 1 89 ? 1.146 -21.297 -1.999 1 86.81 89 GLU B CA 1
ATOM 2189 C C . GLU B 1 89 ? 1.694 -21.422 -3.418 1 86.81 89 GLU B C 1
ATOM 2191 O O . GLU B 1 89 ? 1.063 -22.047 -4.277 1 86.81 89 GLU B O 1
ATOM 2196 N N . ARG B 1 90 ? 2.838 -20.797 -3.6 1 78.5 90 ARG B N 1
ATOM 2197 C CA . ARG B 1 90 ? 3.486 -20.859 -4.906 1 78.5 90 ARG B CA 1
ATOM 2198 C C . ARG B 1 90 ? 4.762 -21.703 -4.844 1 78.5 90 ARG B C 1
ATOM 2200 O O . ARG B 1 90 ? 5.297 -21.953 -3.762 1 78.5 90 ARG B O 1
ATOM 2207 N N . ASN B 1 91 ? 5.176 -22.25 -5.957 1 67.44 91 ASN B N 1
ATOM 2208 C CA . ASN B 1 91 ? 6.285 -23.188 -6.023 1 67.44 91 ASN B CA 1
ATOM 2209 C C . ASN B 1 91 ? 7.613 -22.531 -5.676 1 67.44 91 ASN B C 1
ATOM 2211 O O . ASN B 1 91 ? 8.609 -23.203 -5.426 1 67.44 91 ASN B O 1
ATOM 2215 N N . ASN B 1 92 ? 7.688 -21.391 -5.43 1 66.75 92 ASN B N 1
ATOM 2216 C CA . ASN B 1 92 ? 8.969 -20.719 -5.223 1 66.75 92 ASN B CA 1
ATOM 2217 C C . ASN B 1 92 ? 9.125 -20.234 -3.783 1 66.75 92 ASN B C 1
ATOM 2219 O O . ASN B 1 92 ? 9.773 -19.219 -3.529 1 66.75 92 ASN B O 1
ATOM 2223 N N . GLN B 1 93 ? 8.555 -21.062 -2.861 1 81.88 93 GLN B N 1
ATOM 2224 C CA . GLN B 1 93 ? 8.742 -20.812 -1.435 1 81.88 93 GLN B CA 1
ATOM 2225 C C . GLN B 1 93 ? 7.934 -19.609 -0.974 1 81.88 93 GLN B C 1
ATOM 2227 O O . GLN B 1 93 ? 8.195 -19.047 0.095 1 81.88 93 GLN B O 1
ATOM 2232 N N . TYR B 1 94 ? 7.082 -19.188 -1.863 1 89.12 94 TYR B N 1
ATOM 2233 C CA . TYR B 1 94 ? 6.266 -18.047 -1.494 1 89.12 94 TYR B CA 1
ATOM 2234 C C . TYR B 1 94 ? 4.852 -18.484 -1.116 1 89.12 94 TYR B C 1
ATOM 2236 O O . TYR B 1 94 ? 4.277 -19.359 -1.753 1 89.12 94 TYR B O 1
ATOM 2244 N N . LYS B 1 95 ? 4.398 -17.953 -0.125 1 92.69 95 LYS B N 1
ATOM 2245 C CA . LYS B 1 95 ? 2.988 -18.016 0.241 1 92.69 95 LYS B CA 1
ATOM 2246 C C . LYS B 1 95 ? 2.354 -16.641 0.253 1 92.69 95 LYS B C 1
ATOM 2248 O O . LYS B 1 95 ? 2.924 -15.688 0.806 1 92.69 95 LYS B O 1
ATOM 2253 N N . TYR B 1 96 ? 1.182 -16.531 -0.405 1 93.88 96 TYR B N 1
ATOM 2254 C CA . TYR B 1 96 ? 0.481 -15.258 -0.484 1 93.88 96 TYR B CA 1
ATOM 2255 C C . TYR B 1 96 ? -0.868 -15.328 0.22 1 93.88 96 TYR B C 1
ATOM 2257 O O . TYR B 1 96 ? -1.598 -16.312 0.076 1 93.88 96 TYR B O 1
ATOM 2265 N N . GLU B 1 97 ? -1.133 -14.391 1.001 1 96.5 97 GLU B N 1
ATOM 2266 C CA . GLU B 1 97 ? -2.469 -14.133 1.53 1 96.5 97 GLU B CA 1
ATOM 2267 C C . GLU B 1 97 ? -3.016 -12.797 1.028 1 96.5 97 GLU B C 1
ATOM 2269 O O . GLU B 1 97 ? -2.42 -11.75 1.269 1 96.5 97 GLU B O 1
ATOM 2274 N N . SER B 1 98 ? -4.125 -12.844 0.263 1 96.62 98 SER B N 1
ATOM 2275 C CA . SER B 1 98 ? -4.734 -11.609 -0.22 1 96.62 98 SER B CA 1
ATOM 2276 C C . SER B 1 98 ? -5.438 -10.859 0.908 1 96.62 98 SER B C 1
ATOM 2278 O O . SER B 1 98 ? -6.164 -11.461 1.701 1 96.62 98 SER B O 1
ATOM 2280 N N . LEU B 1 99 ? -5.285 -9.531 0.964 1 98 99 LEU B N 1
ATOM 2281 C CA . LEU B 1 99 ? -5.777 -8.781 2.115 1 98 99 LEU B CA 1
ATOM 2282 C C . LEU B 1 99 ? -6.863 -7.797 1.7 1 98 99 LEU B C 1
ATOM 2284 O O . LEU B 1 99 ? -7.273 -6.945 2.492 1 98 99 LEU B O 1
ATOM 2288 N N . ALA B 1 100 ? -7.387 -7.91 0.484 1 97.06 100 ALA B N 1
ATOM 2289 C CA . ALA B 1 100 ? -8.461 -7.02 0.04 1 97.06 100 ALA B CA 1
ATOM 2290 C C . ALA B 1 100 ? -9.312 -7.688 -1.032 1 97.06 100 ALA B C 1
ATOM 2292 O O . ALA B 1 100 ? -9.773 -7.031 -1.97 1 97.06 100 ALA B O 1
ATOM 2293 N N . VAL B 1 101 ? -9.492 -8.953 -0.943 1 94.44 101 VAL B N 1
ATOM 2294 C CA . VAL B 1 101 ? -10.086 -9.781 -1.987 1 94.44 101 VAL B CA 1
ATOM 2295 C C . VAL B 1 101 ? -11.508 -9.32 -2.27 1 94.44 101 VAL B C 1
ATOM 2297 O O . VAL B 1 101 ? -11.992 -9.43 -3.396 1 94.44 101 VAL B O 1
ATOM 2300 N N . GLY B 1 102 ? -12.172 -8.703 -1.354 1 95.06 102 GLY B N 1
ATOM 2301 C CA . GLY B 1 102 ? -13.586 -8.391 -1.483 1 95.06 102 GLY B CA 1
ATOM 2302 C C . GLY B 1 102 ? -13.836 -7 -2.045 1 95.06 102 GLY B C 1
ATOM 2303 O O . GLY B 1 102 ? -14.961 -6.664 -2.404 1 95.06 102 GLY B O 1
ATOM 2304 N N . PHE B 1 103 ? -12.859 -6.191 -2.148 1 96.56 103 PHE B N 1
ATOM 2305 C CA . PHE B 1 103 ? -13.031 -4.812 -2.586 1 96.56 103 PHE B CA 1
ATOM 2306 C C . PHE B 1 103 ? -12.906 -4.703 -4.102 1 96.56 103 PHE B C 1
ATOM 2308 O O . PHE B 1 103 ? -11.875 -5.078 -4.672 1 96.56 103 PHE B O 1
ATOM 2315 N N . LYS B 1 104 ? -13.852 -4.203 -4.742 1 93 104 LYS B N 1
ATOM 2316 C CA . LYS B 1 104 ? -13.891 -4.113 -6.199 1 93 104 LYS B CA 1
ATOM 2317 C C . LYS B 1 104 ? -13.125 -2.891 -6.695 1 93 104 LYS B C 1
ATOM 2319 O O . LYS B 1 104 ? -13.031 -1.884 -5.988 1 93 104 LYS B O 1
ATOM 2324 N N . ASP B 1 105 ? -12.477 -2.971 -7.91 1 90.44 105 ASP B N 1
ATOM 2325 C CA . ASP B 1 105 ? -11.828 -1.871 -8.617 1 90.44 105 ASP B CA 1
ATOM 2326 C C . ASP B 1 105 ? -10.664 -1.305 -7.797 1 90.44 105 ASP B C 1
ATOM 2328 O O . ASP B 1 105 ? -10.516 -0.087 -7.684 1 90.44 105 ASP B O 1
ATOM 2332 N N . ARG B 1 106 ? -9.969 -2.182 -7.164 1 93.69 106 ARG B N 1
ATOM 2333 C CA . ARG B 1 106 ? -8.805 -1.774 -6.391 1 93.69 106 ARG B CA 1
ATOM 2334 C C . ARG B 1 106 ? -7.727 -1.187 -7.297 1 93.69 106 ARG B C 1
ATOM 2336 O O . ARG B 1 106 ? -7.469 -1.707 -8.383 1 93.69 106 ARG B O 1
ATOM 2343 N N . ARG B 1 107 ? -7.07 -0.199 -6.773 1 93.38 107 ARG B N 1
ATOM 2344 C CA . ARG B 1 107 ? -5.961 0.403 -7.504 1 93.38 107 ARG B CA 1
ATOM 2345 C C . ARG B 1 107 ? -4.633 -0.226 -7.098 1 93.38 107 ARG B C 1
ATOM 2347 O O . ARG B 1 107 ? -3.631 -0.079 -7.801 1 93.38 107 ARG B O 1
ATOM 2354 N N . VAL B 1 108 ? -4.617 -0.844 -5.945 1 95.44 108 VAL B N 1
ATOM 2355 C CA . VAL B 1 108 ? -3.451 -1.601 -5.504 1 95.44 108 VAL B CA 1
ATOM 2356 C C . VAL B 1 108 ? -3.893 -2.951 -4.945 1 95.44 108 VAL B C 1
ATOM 2358 O O . VAL B 1 108 ? -5.062 -3.137 -4.602 1 95.44 108 VAL B O 1
ATOM 2361 N N . ASN B 1 109 ? -3.002 -3.871 -4.883 1 95.12 109 ASN B N 1
ATOM 2362 C CA . ASN B 1 109 ? -3.271 -5.207 -4.363 1 95.12 109 ASN B CA 1
ATOM 2363 C C . ASN B 1 109 ? -2.381 -5.535 -3.168 1 95.12 109 ASN B C 1
ATOM 2365 O O . ASN B 1 109 ? -1.202 -5.852 -3.336 1 95.12 109 ASN B O 1
ATOM 2369 N N . PRO B 1 110 ? -2.951 -5.512 -1.938 1 97.81 110 PRO B N 1
ATOM 2370 C CA . PRO B 1 110 ? -2.164 -5.855 -0.751 1 97.81 110 PRO B CA 1
ATOM 2371 C C . PRO B 1 110 ? -2.137 -7.355 -0.476 1 97.81 110 PRO B C 1
ATOM 2373 O O . PRO B 1 110 ? -3.18 -8.016 -0.507 1 97.81 110 PRO B O 1
ATOM 2376 N N . PHE B 1 111 ? -0.97 -7.867 -0.169 1 97.25 111 PHE B N 1
ATOM 2377 C CA . PHE B 1 111 ? -0.754 -9.258 0.202 1 97.25 111 PHE B CA 1
ATOM 2378 C C . PHE B 1 111 ? 0.123 -9.359 1.444 1 97.25 111 PHE B C 1
ATOM 2380 O O . PHE B 1 111 ? 1.07 -8.586 1.605 1 97.25 111 PHE B O 1
ATOM 2387 N N . MET B 1 112 ? -0.223 -10.273 2.287 1 98.44 112 MET B N 1
ATOM 2388 C CA . MET B 1 112 ? 0.79 -10.789 3.203 1 98.44 112 MET B CA 1
ATOM 2389 C C . MET B 1 112 ? 1.597 -11.906 2.551 1 98.44 112 MET B C 1
ATOM 2391 O O . MET B 1 112 ? 1.033 -12.914 2.117 1 98.44 112 MET B O 1
ATOM 2395 N N . VAL B 1 113 ? 2.916 -11.727 2.459 1 97 113 VAL B N 1
ATOM 2396 C CA . VAL B 1 113 ? 3.76 -12.695 1.767 1 97 113 VAL B CA 1
ATOM 2397 C C . VAL B 1 113 ? 4.711 -13.352 2.762 1 97 113 VAL B C 1
ATOM 2399 O O . VAL B 1 113 ? 5.332 -12.672 3.582 1 97 113 VAL B O 1
ATOM 2402 N N . GLN B 1 114 ? 4.758 -14.609 2.752 1 97.31 114 GLN B N 1
ATOM 2403 C CA . GLN B 1 114 ? 5.766 -15.367 3.482 1 97.31 114 GLN B CA 1
ATOM 2404 C C . GLN B 1 114 ? 6.773 -16 2.529 1 97.31 114 GLN B C 1
ATOM 2406 O O . GLN B 1 114 ? 6.395 -16.625 1.535 1 97.31 114 GLN B O 1
ATOM 2411 N N . VAL B 1 115 ? 7.996 -15.789 2.781 1 95.06 115 VAL B N 1
ATOM 2412 C CA . VAL B 1 115 ? 9.086 -16.422 2.053 1 95.06 115 VAL B CA 1
ATOM 2413 C C . VAL B 1 115 ? 9.789 -17.438 2.955 1 95.06 115 VAL B C 1
ATOM 2415 O O . VAL B 1 115 ? 10.32 -17.078 4.008 1 95.06 115 VAL B O 1
ATOM 2418 N N . ASP B 1 116 ? 9.773 -18.672 2.541 1 93.94 116 ASP B N 1
ATOM 2419 C CA . ASP B 1 116 ? 10.453 -19.719 3.293 1 93.94 116 ASP B CA 1
ATOM 2420 C C . ASP B 1 116 ? 11.922 -19.812 2.889 1 93.94 116 ASP B C 1
ATOM 2422 O O . ASP B 1 116 ? 12.289 -19.469 1.761 1 93.94 116 ASP B O 1
ATOM 2426 N N . PRO B 1 117 ? 12.742 -20.266 3.816 1 92.5 117 PRO B N 1
ATOM 2427 C CA . PRO B 1 117 ? 14.164 -20.391 3.498 1 92.5 117 PRO B CA 1
ATOM 2428 C C . PRO B 1 117 ? 14.43 -21.406 2.383 1 92.5 117 PRO B C 1
ATOM 2430 O O . PRO B 1 117 ? 13.742 -22.422 2.291 1 92.5 117 PRO B O 1
ATOM 2433 N N . LEU B 1 118 ? 15.281 -21.078 1.457 1 86.44 118 LEU B N 1
ATOM 2434 C CA . LEU B 1 118 ? 15.758 -22.016 0.442 1 86.44 118 LEU B CA 1
ATOM 2435 C C . LEU B 1 118 ? 16.922 -22.844 0.972 1 86.44 118 LEU B C 1
ATOM 2437 O O . LEU B 1 118 ? 17.703 -22.375 1.795 1 86.44 118 LEU B O 1
ATOM 2441 N N . PRO B 1 119 ? 16.859 -24.062 0.399 1 79.25 119 PRO B N 1
ATOM 2442 C CA . PRO B 1 119 ? 18.031 -24.875 0.797 1 79.25 119 PRO B CA 1
ATOM 2443 C C . PRO B 1 119 ? 19.328 -24.344 0.224 1 79.25 119 PRO B C 1
ATOM 2445 O O . PRO B 1 119 ? 19.375 -23.891 -0.927 1 79.25 119 PRO B O 1
ATOM 2448 N N . GLY B 1 120 ? 20.312 -24.266 0.963 1 73.56 120 GLY B N 1
ATOM 2449 C CA . GLY B 1 120 ? 21.641 -23.859 0.547 1 73.56 120 GLY B CA 1
ATOM 2450 C C . GLY B 1 120 ? 21.719 -22.422 0.065 1 73.56 120 GLY B C 1
ATOM 2451 O O . GLY B 1 120 ? 21.141 -21.531 0.689 1 73.56 120 GLY B O 1
ATOM 2452 N N . ASP B 1 121 ? 22.562 -22.219 -1.146 1 67.69 121 ASP B N 1
ATOM 2453 C CA . ASP B 1 121 ? 22.797 -20.875 -1.657 1 67.69 121 ASP B CA 1
ATOM 2454 C C . ASP B 1 121 ? 22 -20.609 -2.928 1 67.69 121 ASP B C 1
ATOM 2456 O O . ASP B 1 121 ? 22.359 -19.766 -3.744 1 67.69 121 ASP B O 1
ATOM 2460 N N . ASP B 1 122 ? 20.938 -21.406 -3.1 1 74 122 ASP B N 1
ATOM 2461 C CA . ASP B 1 122 ? 20.125 -21.188 -4.293 1 74 122 ASP B CA 1
ATOM 2462 C C . ASP B 1 122 ? 19.547 -19.781 -4.293 1 74 122 ASP B C 1
ATOM 2464 O O . ASP B 1 122 ? 19.156 -19.266 -3.244 1 74 122 ASP B O 1
ATOM 2468 N N . LYS B 1 123 ? 19.828 -19.203 -5.359 1 70.88 123 LYS B N 1
ATOM 2469 C CA . LYS B 1 123 ? 19.25 -17.875 -5.516 1 70.88 123 LYS B CA 1
ATOM 2470 C C . LYS B 1 123 ? 17.891 -17.953 -6.195 1 70.88 123 LYS B C 1
ATOM 2472 O O . LYS B 1 123 ? 17.703 -18.703 -7.16 1 70.88 123 LYS B O 1
ATOM 2477 N N . PRO B 1 124 ? 16.953 -17.25 -5.625 1 78.94 124 PRO B N 1
ATOM 2478 C CA . PRO B 1 124 ? 15.648 -17.234 -6.281 1 78.94 124 PRO B CA 1
ATOM 2479 C C . PRO B 1 124 ? 15.688 -16.594 -7.668 1 78.94 124 PRO B C 1
ATOM 2481 O O . PRO B 1 124 ? 16.578 -15.789 -7.957 1 78.94 124 PRO B O 1
ATOM 2484 N N . HIS B 1 125 ? 14.812 -17.016 -8.516 1 80.25 125 HIS B N 1
ATOM 2485 C CA . HIS B 1 125 ? 14.664 -16.391 -9.828 1 80.25 125 HIS B CA 1
ATOM 2486 C C . HIS B 1 125 ? 14.094 -14.984 -9.719 1 80.25 125 HIS B C 1
ATOM 2488 O O . HIS B 1 125 ? 13.195 -14.734 -8.914 1 80.25 125 HIS B O 1
ATOM 2494 N N . LYS B 1 126 ? 14.758 -14.047 -10.469 1 86.44 126 LYS B N 1
ATOM 2495 C CA . LYS B 1 126 ? 14.258 -12.68 -10.492 1 86.44 126 LYS B CA 1
ATOM 2496 C C . LYS B 1 126 ? 13.07 -12.539 -11.438 1 86.44 126 LYS B C 1
ATOM 2498 O O . LYS B 1 126 ? 12.977 -13.266 -12.43 1 86.44 126 LYS B O 1
ATOM 2503 N N . ASN B 1 127 ? 12.211 -11.656 -11.031 1 82.75 127 ASN B N 1
ATOM 2504 C CA . ASN B 1 127 ? 11.055 -11.336 -11.867 1 82.75 127 ASN B CA 1
ATOM 2505 C C . ASN B 1 127 ? 10.859 -9.828 -11.992 1 82.75 127 ASN B C 1
ATOM 2507 O O . ASN B 1 127 ? 11.406 -9.062 -11.195 1 82.75 127 ASN B O 1
ATOM 2511 N N . GLY B 1 128 ? 10.25 -9.445 -13.031 1 84 128 GLY B N 1
ATOM 2512 C CA . GLY B 1 128 ? 9.859 -8.062 -13.242 1 84 128 GLY B CA 1
ATOM 2513 C C . GLY B 1 128 ? 8.445 -7.914 -13.758 1 84 128 GLY B C 1
ATOM 2514 O O . GLY B 1 128 ? 7.941 -8.781 -14.469 1 84 128 GLY B O 1
ATOM 2515 N N . HIS B 1 129 ? 7.832 -6.828 -13.422 1 83.25 129 HIS B N 1
ATOM 2516 C CA . HIS B 1 129 ? 6.492 -6.527 -13.906 1 83.25 129 HIS B CA 1
ATOM 2517 C C . HIS B 1 129 ? 6.227 -5.027 -13.906 1 83.25 129 HIS B C 1
ATOM 2519 O O . HIS B 1 129 ? 6.906 -4.273 -13.203 1 83.25 129 HIS B O 1
ATOM 2525 N N . ASP B 1 130 ? 5.305 -4.66 -14.688 1 85.94 130 ASP B N 1
ATOM 2526 C CA . ASP B 1 130 ? 4.984 -3.238 -14.789 1 85.94 130 ASP B CA 1
ATOM 2527 C C . ASP B 1 130 ? 4.449 -2.703 -13.461 1 85.94 130 ASP B C 1
ATOM 2529 O O . ASP B 1 130 ? 3.74 -3.408 -12.742 1 85.94 130 ASP B O 1
ATOM 2533 N N . GLY B 1 131 ? 4.816 -1.417 -13.289 1 91.88 131 GLY B N 1
ATOM 2534 C CA . GLY B 1 131 ? 4.273 -0.745 -12.117 1 91.88 131 GLY B CA 1
ATOM 2535 C C . GLY B 1 131 ? 5.301 -0.52 -11.023 1 91.88 131 GLY B C 1
ATOM 2536 O O . GLY B 1 131 ? 6.48 -0.306 -11.312 1 91.88 131 GLY B O 1
ATOM 2537 N N . GLN B 1 132 ? 4.816 -0.364 -9.805 1 96.25 132 GLN B N 1
ATOM 2538 C CA . GLN B 1 132 ? 5.621 -0.157 -8.602 1 96.25 132 GLN B CA 1
ATOM 2539 C C . GLN B 1 132 ? 5.246 -1.151 -7.512 1 96.25 132 GLN B C 1
ATOM 2541 O O . GLN B 1 132 ? 4.234 -1.848 -7.617 1 96.25 132 GLN B O 1
ATOM 2546 N N . GLU B 1 133 ? 6.094 -1.313 -6.582 1 97.19 133 GLU B N 1
ATOM 2547 C CA . GLU B 1 133 ? 5.836 -2.197 -5.449 1 97.19 133 GLU B CA 1
ATOM 2548 C C . GLU B 1 133 ? 6.367 -1.601 -4.152 1 97.19 133 GLU B C 1
ATOM 2550 O O . GLU B 1 133 ? 7.402 -0.935 -4.145 1 97.19 133 GLU B O 1
ATOM 2555 N N . TYR B 1 134 ? 5.609 -1.698 -3.129 1 98.56 134 TYR B N 1
ATOM 2556 C CA . TYR B 1 134 ? 6.012 -1.315 -1.78 1 98.56 134 TYR B CA 1
ATOM 2557 C C . TYR B 1 134 ? 5.941 -2.506 -0.832 1 98.56 134 TYR B C 1
ATOM 2559 O O . TYR B 1 134 ? 4.914 -3.186 -0.754 1 98.56 134 TYR B O 1
ATOM 2567 N N . ASP B 1 135 ? 7.047 -2.781 -0.105 1 98.81 135 ASP B N 1
ATOM 2568 C CA . ASP B 1 135 ? 7.117 -3.906 0.82 1 98.81 135 ASP B CA 1
ATOM 2569 C C . ASP B 1 135 ? 7.516 -3.445 2.219 1 98.81 135 ASP B C 1
ATOM 2571 O O . ASP B 1 135 ? 8.477 -2.689 2.379 1 98.81 135 ASP B O 1
ATOM 2575 N N . TYR B 1 136 ? 6.801 -3.801 3.244 1 98.94 136 TYR B N 1
ATOM 2576 C CA . TYR B 1 136 ? 7.082 -3.531 4.652 1 98.94 136 TYR B CA 1
ATOM 2577 C C . TYR B 1 136 ? 7.348 -4.824 5.41 1 98.94 136 TYR B C 1
ATOM 2579 O O . TYR B 1 136 ? 6.469 -5.684 5.516 1 98.94 136 TYR B O 1
ATOM 2587 N N . VAL B 1 137 ? 8.539 -5.027 5.996 1 98.94 137 VAL B N 1
ATOM 2588 C CA . VAL B 1 137 ? 8.945 -6.277 6.629 1 98.94 137 VAL B CA 1
ATOM 2589 C C . VAL B 1 137 ? 8.266 -6.406 7.992 1 98.94 137 VAL B C 1
ATOM 2591 O O . VAL B 1 137 ? 8.422 -5.539 8.852 1 98.94 137 VAL B O 1
ATOM 2594 N N . MET B 1 138 ? 7.547 -7.484 8.156 1 98.62 138 MET B N 1
ATOM 2595 C CA . MET B 1 138 ? 6.797 -7.742 9.383 1 98.62 138 MET B CA 1
ATOM 2596 C C . MET B 1 138 ? 7.59 -8.633 10.328 1 98.62 138 MET B C 1
ATOM 2598 O O . MET B 1 138 ? 7.598 -8.406 11.539 1 98.62 138 MET B O 1
ATOM 2602 N N . GLU B 1 139 ? 8.117 -9.688 9.859 1 98.38 139 GLU B N 1
ATOM 2603 C CA . GLU B 1 139 ? 8.828 -10.711 10.625 1 98.38 139 GLU B CA 1
ATOM 2604 C C . GLU B 1 139 ? 10.008 -11.258 9.836 1 98.38 139 GLU B C 1
ATOM 2606 O O . GLU B 1 139 ? 9.945 -11.383 8.609 1 98.38 139 GLU B O 1
ATOM 2611 N N . GLY B 1 140 ? 11.086 -11.633 10.562 1 98.25 140 GLY B N 1
ATOM 2612 C CA . GLY B 1 140 ? 12.234 -12.273 9.945 1 98.25 140 GLY B CA 1
ATOM 2613 C C . GLY B 1 140 ? 13.125 -11.297 9.188 1 98.25 140 GLY B C 1
ATOM 2614 O O . GLY B 1 140 ? 12.828 -10.109 9.117 1 98.25 140 GLY B O 1
ATOM 2615 N N . GLN B 1 141 ? 14.227 -11.805 8.742 1 98.25 141 GLN B N 1
ATOM 2616 C CA . GLN B 1 141 ? 15.164 -11.023 7.941 1 98.25 141 GLN B CA 1
ATOM 2617 C C . GLN B 1 141 ? 15 -11.328 6.453 1 98.25 141 GLN B C 1
ATOM 2619 O O . GLN B 1 141 ? 14.992 -12.492 6.051 1 98.25 141 GLN B O 1
ATOM 2624 N N . LEU B 1 142 ? 14.883 -10.289 5.621 1 98 142 LEU B N 1
ATOM 2625 C CA . LEU B 1 142 ? 14.57 -10.43 4.199 1 98 142 LEU B CA 1
ATOM 2626 C C . LEU B 1 142 ? 15.695 -9.844 3.342 1 98 142 LEU B C 1
ATOM 2628 O O . LEU B 1 142 ? 16.062 -8.68 3.51 1 98 142 LEU B O 1
ATOM 2632 N N . GLU B 1 143 ? 16.266 -10.602 2.521 1 97.19 143 GLU B N 1
ATOM 2633 C CA . GLU B 1 143 ? 17.172 -10.117 1.485 1 97.19 143 GLU B CA 1
ATOM 2634 C C . GLU B 1 143 ? 16.406 -9.742 0.216 1 97.19 143 GLU B C 1
ATOM 2636 O O . GLU B 1 143 ? 15.633 -10.555 -0.31 1 97.19 143 GLU B O 1
ATOM 2641 N N . VAL B 1 144 ? 16.547 -8.531 -0.231 1 97.56 144 VAL B N 1
ATOM 2642 C CA . VAL B 1 144 ? 15.938 -8.039 -1.459 1 97.56 144 VAL B CA 1
ATOM 2643 C C . VAL B 1 144 ? 17.016 -7.781 -2.51 1 97.56 144 VAL B C 1
ATOM 2645 O O . VAL B 1 144 ? 17.984 -7.062 -2.252 1 97.56 144 VAL B O 1
ATOM 2648 N N . THR B 1 145 ? 16.797 -8.398 -3.619 1 96.44 145 THR B N 1
ATOM 2649 C CA . THR B 1 145 ? 17.688 -8.148 -4.746 1 96.44 145 THR B CA 1
ATOM 2650 C C . THR B 1 145 ? 16.953 -7.43 -5.871 1 96.44 145 THR B C 1
ATOM 2652 O O . THR B 1 145 ? 15.922 -7.906 -6.348 1 96.44 145 THR B O 1
ATOM 2655 N N . ILE B 1 146 ? 17.406 -6.281 -6.211 1 97.12 146 ILE B N 1
ATOM 2656 C CA . ILE B 1 146 ? 16.906 -5.539 -7.367 1 97.12 146 ILE B CA 1
ATOM 2657 C C . ILE B 1 146 ? 18.047 -5.309 -8.359 1 97.12 146 ILE B C 1
ATOM 2659 O O . ILE B 1 146 ? 19 -4.566 -8.07 1 97.12 146 ILE B O 1
ATOM 2663 N N . GLU B 1 147 ? 17.891 -5.922 -9.523 1 95.94 147 GLU B N 1
ATOM 2664 C CA . GLU B 1 147 ? 18.984 -5.949 -10.484 1 95.94 147 GLU B CA 1
ATOM 2665 C C . GLU B 1 147 ? 20.281 -6.422 -9.82 1 95.94 147 GLU B C 1
ATOM 2667 O O . GLU B 1 147 ? 20.359 -7.555 -9.344 1 95.94 147 GLU B O 1
ATOM 2672 N N . ASP B 1 148 ? 21.219 -5.551 -9.633 1 94.75 148 ASP B N 1
ATOM 2673 C CA . ASP B 1 148 ? 22.484 -5.98 -9.062 1 94.75 148 ASP B CA 1
ATOM 2674 C C . ASP B 1 148 ? 22.625 -5.523 -7.613 1 94.75 148 ASP B C 1
ATOM 2676 O O . ASP B 1 148 ? 23.625 -5.828 -6.949 1 94.75 148 ASP B O 1
ATOM 2680 N N . LYS B 1 149 ? 21.672 -4.859 -7.082 1 96.38 149 LYS B N 1
ATOM 2681 C CA . LYS B 1 149 ? 21.719 -4.363 -5.711 1 96.38 149 LYS B CA 1
ATOM 2682 C C . LYS B 1 149 ? 21.094 -5.371 -4.742 1 96.38 149 LYS B C 1
ATOM 2684 O O . LYS B 1 149 ? 20 -5.879 -4.977 1 96.38 149 LYS B O 1
ATOM 2689 N N . VAL B 1 150 ? 21.859 -5.688 -3.748 1 96.81 150 VAL B N 1
ATOM 2690 C CA . VAL B 1 150 ? 21.406 -6.609 -2.717 1 96.81 150 VAL B CA 1
ATOM 2691 C C . VAL B 1 150 ? 21.281 -5.875 -1.381 1 96.81 150 VAL B C 1
ATOM 2693 O O . VAL B 1 150 ? 22.25 -5.254 -0.923 1 96.81 150 VAL B O 1
ATOM 2696 N N . MET B 1 151 ? 20.125 -5.926 -0.699 1 98.06 151 MET B N 1
ATOM 2697 C CA . MET B 1 151 ? 19.844 -5.254 0.568 1 98.06 151 MET B CA 1
ATOM 2698 C C . MET B 1 151 ? 19.219 -6.215 1.573 1 98.06 151 MET B C 1
ATOM 2700 O O . MET B 1 151 ? 18.422 -7.074 1.201 1 98.06 151 MET B O 1
ATOM 2704 N N . VAL B 1 152 ? 19.609 -6.055 2.734 1 98.62 152 VAL B N 1
ATOM 2705 C CA . VAL B 1 152 ? 19.016 -6.84 3.809 1 98.62 152 VAL B CA 1
ATOM 2706 C C . VAL B 1 152 ? 18.094 -5.953 4.641 1 98.62 152 VAL B C 1
ATOM 2708 O O . VAL B 1 152 ? 18.5 -4.895 5.121 1 98.62 152 VAL B O 1
ATOM 2711 N N . LEU B 1 153 ? 16.875 -6.379 4.812 1 98.75 153 LEU B N 1
ATOM 2712 C CA . LEU B 1 153 ? 15.875 -5.648 5.582 1 98.75 153 LEU B CA 1
ATOM 2713 C C . LEU B 1 153 ? 15.469 -6.43 6.828 1 98.75 153 LEU B C 1
ATOM 2715 O O . LEU B 1 153 ? 15.391 -7.66 6.797 1 98.75 153 LEU B O 1
ATOM 2719 N N . ASN B 1 154 ? 15.203 -5.723 7.871 1 98.75 154 ASN B N 1
ATOM 2720 C CA . ASN B 1 154 ? 14.742 -6.25 9.148 1 98.75 154 ASN B CA 1
ATOM 2721 C C . ASN B 1 154 ? 13.32 -5.793 9.461 1 98.75 154 ASN B C 1
ATOM 2723 O O . ASN B 1 154 ? 12.797 -4.887 8.812 1 98.75 154 ASN B O 1
ATOM 2727 N N . PRO B 1 155 ? 12.68 -6.5 10.461 1 98.75 155 PRO B N 1
ATOM 2728 C CA . PRO B 1 155 ? 11.328 -6.059 10.805 1 98.75 155 PRO B CA 1
ATOM 2729 C C . PRO B 1 155 ? 11.25 -4.555 11.078 1 98.75 155 PRO B C 1
ATOM 2731 O O . PRO B 1 155 ? 12.055 -4.02 11.844 1 98.75 155 PRO B O 1
ATOM 2734 N N . GLY B 1 156 ? 10.297 -3.906 10.414 1 98.62 156 GLY B N 1
ATOM 2735 C CA . GLY B 1 156 ? 10.141 -2.467 10.547 1 98.62 156 GLY B CA 1
ATOM 2736 C C . GLY B 1 156 ? 10.766 -1.693 9.398 1 98.62 156 GLY B C 1
ATOM 2737 O O . GLY B 1 156 ? 10.438 -0.522 9.188 1 98.62 156 GLY B O 1
ATOM 2738 N N . ASP B 1 157 ? 11.703 -2.316 8.664 1 98.81 157 ASP B N 1
ATOM 2739 C CA . ASP B 1 157 ? 12.211 -1.722 7.434 1 98.81 157 ASP B CA 1
ATOM 2740 C C . ASP B 1 157 ? 11.195 -1.848 6.305 1 98.81 157 ASP B C 1
ATOM 2742 O O . ASP B 1 157 ? 10.344 -2.738 6.324 1 98.81 157 ASP B O 1
ATOM 2746 N N . SER B 1 158 ? 11.258 -0.944 5.309 1 98.88 158 SER B N 1
ATOM 2747 C CA . SER B 1 158 ? 10.422 -1.052 4.121 1 98.88 158 SER B CA 1
ATOM 2748 C C . SER B 1 158 ? 11.172 -0.613 2.869 1 98.88 158 SER B C 1
ATOM 2750 O O . SER B 1 158 ? 12.242 -0.008 2.961 1 98.88 158 SER B O 1
ATOM 2752 N N . ILE B 1 159 ? 10.617 -0.985 1.726 1 98.75 159 ILE B N 1
ATOM 2753 C CA . ILE B 1 159 ? 11.25 -0.637 0.459 1 98.75 159 ILE B CA 1
ATOM 2754 C C . ILE B 1 159 ? 10.18 -0.303 -0.579 1 98.75 159 ILE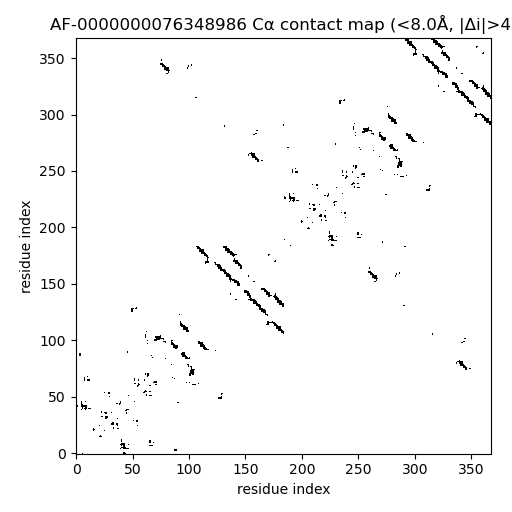 B C 1
ATOM 2756 O O . ILE B 1 159 ? 9.148 -0.972 -0.652 1 98.75 159 ILE B O 1
ATOM 2760 N N . TYR B 1 160 ? 10.32 0.817 -1.24 1 98.69 160 TYR B N 1
ATOM 2761 C CA . TYR B 1 160 ? 9.578 1.216 -2.432 1 98.69 160 TYR B CA 1
ATOM 2762 C C . TYR B 1 160 ? 10.438 1.085 -3.68 1 98.69 160 TYR B C 1
ATOM 2764 O O . TYR B 1 160 ? 11.602 1.512 -3.689 1 98.69 160 TYR B O 1
ATOM 2772 N N . PHE B 1 161 ? 9.891 0.428 -4.828 1 98.12 161 PHE B N 1
ATOM 2773 C CA . PHE B 1 161 ? 10.781 0.266 -5.973 1 98.12 161 PHE B CA 1
ATOM 2774 C C . PHE B 1 161 ? 9.984 0.137 -7.266 1 98.12 161 PHE B C 1
ATOM 2776 O O . PHE B 1 161 ? 8.773 -0.12 -7.234 1 98.12 161 PHE B O 1
ATOM 2783 N N . ASP B 1 162 ? 10.648 0.412 -8.305 1 97 162 ASP B N 1
ATOM 2784 C CA . ASP B 1 162 ? 10.156 0.15 -9.656 1 97 162 ASP B CA 1
ATOM 2785 C C . ASP B 1 162 ? 10.141 -1.349 -9.953 1 97 162 ASP B C 1
ATOM 2787 O O . ASP B 1 162 ? 11.188 -1.965 -10.141 1 97 162 ASP B O 1
ATOM 2791 N N . SER B 1 163 ? 8.992 -1.891 -10.078 1 93.94 163 SER B N 1
ATOM 2792 C CA . SER B 1 163 ? 8.867 -3.342 -10.156 1 93.94 163 SER B CA 1
ATOM 2793 C C . SER B 1 163 ? 9.211 -3.848 -11.555 1 93.94 163 SER B C 1
ATOM 2795 O O . SER B 1 163 ? 9.266 -5.059 -11.789 1 93.94 163 SER B O 1
ATOM 2797 N N . LYS B 1 164 ? 9.438 -2.959 -12.508 1 91.56 164 LYS B N 1
ATOM 2798 C CA . LYS B 1 164 ? 9.945 -3.375 -13.812 1 91.56 164 LYS B CA 1
ATOM 2799 C C . LYS B 1 164 ? 11.367 -3.92 -13.695 1 91.56 164 LYS B C 1
ATOM 2801 O O . LYS B 1 164 ? 11.797 -4.73 -14.516 1 91.56 164 LYS B O 1
ATOM 2806 N N . LYS B 1 165 ? 12.031 -3.387 -12.742 1 94.75 165 LYS B N 1
ATOM 2807 C CA . LYS B 1 165 ? 13.375 -3.896 -12.477 1 94.75 165 LYS B CA 1
ATOM 2808 C C . LYS B 1 165 ? 13.328 -5.328 -11.953 1 94.75 165 LYS B C 1
ATOM 2810 O O . LYS B 1 165 ? 12.5 -5.652 -11.102 1 94.75 165 LYS B O 1
ATOM 2815 N N . GLN B 1 166 ? 14.227 -6.129 -12.477 1 92.88 166 GLN B N 1
ATOM 2816 C CA . GLN B 1 166 ? 14.281 -7.52 -12.047 1 92.88 166 GLN B CA 1
ATOM 2817 C C . GLN B 1 166 ? 14.578 -7.621 -10.555 1 92.88 166 GLN B C 1
ATOM 2819 O O . GLN B 1 166 ? 15.539 -7.02 -10.062 1 92.88 166 GLN B O 1
ATOM 2824 N N . HIS B 1 167 ? 13.742 -8.367 -9.82 1 94.38 167 HIS B N 1
ATOM 2825 C CA . HIS B 1 167 ? 13.906 -8.414 -8.375 1 94.38 167 HIS B CA 1
ATOM 2826 C C . HIS B 1 167 ? 13.508 -9.773 -7.82 1 94.38 167 HIS B C 1
ATOM 2828 O O . HIS B 1 167 ? 12.828 -10.555 -8.492 1 94.38 167 HIS B O 1
ATOM 2834 N N . CYS B 1 168 ? 13.992 -10.125 -6.68 1 92.62 168 CYS B N 1
ATOM 2835 C CA . CYS B 1 168 ? 13.625 -11.328 -5.938 1 92.62 168 CYS B CA 1
ATOM 2836 C C . CYS B 1 168 ? 13.828 -11.125 -4.441 1 92.62 168 CYS B C 1
ATOM 2838 O O . CYS B 1 168 ? 14.453 -10.148 -4.02 1 92.62 168 CYS B O 1
ATOM 2840 N N . PHE B 1 169 ? 13.281 -12.062 -3.684 1 94.12 169 PHE B N 1
ATOM 2841 C CA . PHE B 1 169 ? 13.352 -12.023 -2.227 1 94.12 169 PHE B CA 1
ATOM 2842 C C . PHE B 1 169 ? 13.867 -13.352 -1.674 1 94.12 169 PHE B C 1
ATOM 2844 O O . PHE B 1 169 ? 13.562 -14.414 -2.219 1 94.12 169 PHE B O 1
ATOM 2851 N N . ARG B 1 170 ? 14.617 -13.25 -0.637 1 94.12 170 ARG B N 1
ATOM 2852 C CA . ARG B 1 170 ? 15.117 -14.422 0.069 1 94.12 170 ARG B CA 1
ATOM 2853 C C . ARG B 1 170 ? 15.07 -14.219 1.579 1 94.12 170 ARG B C 1
ATOM 2855 O O . ARG B 1 170 ? 15.422 -13.148 2.076 1 94.12 170 ARG B O 1
ATOM 2862 N N . SER B 1 171 ? 14.508 -15.25 2.27 1 95.81 171 SER B N 1
ATOM 2863 C CA . SER B 1 171 ? 14.594 -15.203 3.725 1 95.81 171 SER B CA 1
ATOM 2864 C C . SER B 1 171 ? 15.969 -15.641 4.219 1 95.81 171 SER B C 1
ATOM 2866 O O . SER B 1 171 ? 16.594 -16.531 3.633 1 95.81 171 SER B O 1
ATOM 2868 N N . LEU B 1 172 ? 16.406 -15.078 5.297 1 94.62 172 LEU B N 1
ATOM 2869 C CA . LEU B 1 172 ? 17.75 -15.344 5.797 1 94.62 172 LEU B CA 1
ATOM 2870 C C . LEU B 1 172 ? 17.703 -16.094 7.121 1 94.62 172 LEU B C 1
ATOM 2872 O O . LEU B 1 172 ? 16.625 -16.219 7.727 1 94.62 172 LEU B O 1
ATOM 2876 N N . ASN B 1 173 ? 18.906 -16.625 7.508 1 93.62 173 ASN B N 1
ATOM 2877 C CA . ASN B 1 173 ? 19.172 -17.266 8.797 1 93.62 173 ASN B CA 1
ATOM 2878 C C . ASN B 1 173 ? 18.328 -18.516 8.969 1 93.62 173 ASN B C 1
ATOM 2880 O O . ASN B 1 173 ? 17.953 -18.875 10.086 1 93.62 173 ASN B O 1
ATOM 2884 N N . GLY B 1 174 ? 17.891 -19.078 7.922 1 92.56 174 GLY B N 1
ATOM 2885 C CA . GLY B 1 174 ? 17.203 -20.359 7.945 1 92.56 174 GLY B CA 1
ATOM 2886 C C . GLY B 1 174 ? 15.797 -20.281 8.516 1 92.56 174 GLY B C 1
ATOM 2887 O O . GLY B 1 174 ? 15.227 -21.297 8.922 1 92.56 174 GLY B O 1
ATOM 2888 N N . LYS B 1 175 ? 15.203 -19.094 8.656 1 95.62 175 LYS B N 1
ATOM 2889 C CA . LYS B 1 175 ? 13.852 -18.875 9.164 1 95.62 175 LYS B CA 1
ATOM 2890 C C . LYS B 1 175 ? 12.992 -18.141 8.141 1 95.62 175 LYS B C 1
ATOM 2892 O O . LYS B 1 175 ? 13.5 -17.344 7.348 1 95.62 175 LYS B O 1
ATOM 2897 N N . PRO B 1 176 ? 11.727 -18.391 8.172 1 96.94 176 PRO B N 1
ATOM 2898 C CA . PRO B 1 176 ? 10.836 -17.656 7.262 1 96.94 176 PRO B CA 1
ATOM 2899 C C . PRO B 1 176 ? 10.82 -16.156 7.539 1 96.94 176 PRO B C 1
ATOM 2901 O O . PRO B 1 176 ? 11.086 -15.734 8.664 1 96.94 176 PRO B O 1
ATOM 2904 N N . ALA B 1 177 ? 10.602 -15.43 6.5 1 98 177 ALA B N 1
ATOM 2905 C CA . ALA B 1 177 ? 10.336 -13.992 6.609 1 98 177 ALA B CA 1
ATOM 2906 C C . ALA B 1 177 ? 8.938 -13.656 6.098 1 98 177 ALA B C 1
ATOM 2908 O O . ALA B 1 177 ? 8.422 -14.32 5.191 1 98 177 ALA B O 1
ATOM 2909 N N . LYS B 1 178 ? 8.305 -12.672 6.695 1 98.44 178 LYS B N 1
ATOM 2910 C CA . LYS B 1 178 ? 6.988 -12.188 6.293 1 98.44 178 LYS B CA 1
ATOM 2911 C C . LYS B 1 178 ? 7.012 -10.68 6.031 1 98.44 178 LYS B C 1
ATOM 2913 O O . LYS B 1 178 ? 7.652 -9.93 6.77 1 98.44 178 LYS B O 1
ATOM 2918 N N . PHE B 1 179 ? 6.344 -10.297 5.023 1 98.62 179 PHE B N 1
ATOM 2919 C CA . PHE B 1 179 ? 6.254 -8.875 4.742 1 98.62 179 PHE B CA 1
ATOM 2920 C C . PHE B 1 179 ? 4.918 -8.531 4.09 1 98.62 179 PHE B C 1
ATOM 2922 O O . PHE B 1 179 ? 4.309 -9.375 3.432 1 98.62 179 PHE B O 1
ATOM 2929 N N . LEU B 1 180 ? 4.387 -7.348 4.367 1 98.81 180 LEU B N 1
ATOM 2930 C CA . LEU B 1 180 ? 3.234 -6.793 3.664 1 98.81 180 LEU B CA 1
ATOM 2931 C C . LEU B 1 180 ? 3.645 -6.242 2.301 1 98.81 180 LEU B C 1
ATOM 2933 O O . LEU B 1 180 ? 4.449 -5.312 2.219 1 98.81 180 LEU B O 1
ATOM 2937 N N . CYS B 1 181 ? 3.121 -6.805 1.249 1 97.94 181 CYS B N 1
ATOM 2938 C CA . CYS B 1 181 ? 3.438 -6.457 -0.132 1 97.94 181 CYS B CA 1
ATOM 2939 C C . CYS B 1 181 ? 2.285 -5.699 -0.781 1 97.94 181 CYS B C 1
ATOM 2941 O O . CYS B 1 181 ? 1.151 -6.184 -0.796 1 97.94 181 CYS B O 1
ATOM 2943 N N . ILE B 1 182 ? 2.559 -4.516 -1.247 1 98.06 182 ILE B N 1
ATOM 2944 C CA . ILE B 1 182 ? 1.588 -3.738 -2.01 1 98.06 182 ILE B CA 1
ATOM 2945 C C . ILE B 1 182 ? 1.984 -3.721 -3.484 1 98.06 182 ILE B C 1
ATOM 2947 O O . ILE B 1 182 ? 2.969 -3.08 -3.859 1 98.06 182 ILE B O 1
ATOM 2951 N N . ILE B 1 183 ? 1.263 -4.422 -4.293 1 95.06 183 ILE B N 1
ATOM 2952 C CA . ILE B 1 183 ? 1.456 -4.379 -5.738 1 95.06 183 ILE B CA 1
ATOM 2953 C C . ILE B 1 183 ? 0.68 -3.203 -6.324 1 95.06 183 ILE B C 1
ATOM 2955 O O . ILE B 1 183 ? -0.537 -3.105 -6.152 1 95.06 183 ILE B O 1
ATOM 2959 N N . ILE B 1 184 ? 1.431 -2.314 -6.934 1 94.69 184 ILE B N 1
ATOM 2960 C CA . ILE B 1 184 ? 0.867 -1.041 -7.367 1 94.69 184 ILE B CA 1
ATOM 2961 C C . ILE B 1 184 ? 0.777 -1.008 -8.891 1 94.69 184 ILE B C 1
ATOM 2963 O O . ILE B 1 184 ? 1.757 -1.296 -9.586 1 94.69 184 ILE B O 1
#

pLDDT: mean 92.7, std 6.82, range [55.22, 98.94]

Secondary structure (DSSP, 8-state):
--HHHHHHHHHHHHHHHHTT--HHHHHHHHTS-HHHHHHHHTTSSPPPHHHHHHHHHHHT--HHHHHH-----BSSEEEE-TT-S-EEEETTTEEEEES-TTBTT-SSEEEEEEEPPPSTTPPPPPB--SSEEEEEEEES-EEEEETTEEEEE-TT-EEEEETTS-EEEEE-TTS-EEEEEEE-/--HHHHHHHHHHHHHHHHTT--HHHHHHHTTS-HHHHHHHHTTSSPPPHHHHHHHHHHHT--HHHHHH-----BSSEEEE-TT-S-EEE-TTSEEEEES-TTBTT-SSEEEEEEEPPPSTTPPPPPB--SSEEEEEEEES-EEEEETTEEEEE-TT-EEEEETTS-EEEEE-TTS-EEEEEEE-

Radius of gyration: 21.6 Å; Cα contacts (8 Å, |Δi|>4): 826; chains: 2; bounding box: 45×63×56 Å